Protein AF-D9X1T3-F1 (afdb_monomer)

Radius of gyration: 29.86 Å; Cα contacts (8 Å, |Δi|>4): 146; chains: 1; bounding box: 124×56×51 Å

Secondary structure (DSSP, 8-state):
-----PPPP-------------------------THHHHHHHHHHHHHHHT--HHHHS--HHHHHHHH---HHHHHHHHTTPPPPSSPPPHHHHHHHHHHH-B-TTSSBPPHHHHHHHHHHHHT----HHHHHHHHTTSSPPPHHHHHHHHHHTTPPTTGGG--HHHHHHHHHHHHHHHHHHHHHHHHHHHHTT--------SS--TT-TTHHHHHHHHHHHHHH-TTTT-------

Solvent-accessible surface area (backbone atoms only — not comparable to full-atom values): 14845 Å² total; per-residue (Å²): 136,90,82,86,84,81,84,83,81,90,77,88,76,90,73,92,71,83,80,78,75,74,79,70,68,79,68,78,72,74,78,72,85,47,67,27,56,63,51,53,56,53,45,54,54,54,28,58,75,70,75,50,53,68,62,76,78,52,68,53,42,64,59,51,16,70,78,46,76,44,55,47,70,56,50,52,41,45,77,76,62,50,77,80,74,93,65,67,67,48,52,21,58,41,48,39,48,49,54,73,72,47,57,44,99,84,73,40,71,68,52,55,55,58,56,18,51,50,52,18,65,78,70,73,46,97,51,46,36,66,5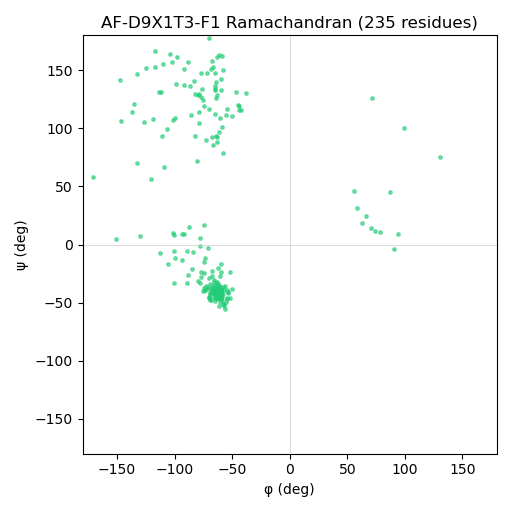6,54,53,32,34,47,68,56,75,43,82,73,53,74,68,56,47,36,51,53,27,51,71,73,72,42,61,72,58,60,47,72,45,39,69,36,49,30,48,26,57,58,48,49,56,50,52,51,52,53,46,55,50,50,54,51,50,50,58,39,44,78,70,70,47,86,76,82,84,78,90,69,93,80,86,74,90,83,60,102,53,59,70,72,65,40,49,63,53,55,48,51,56,67,75,49,80,74,76,85,80,67,89,82,85,90,133

pLDDT: mean 75.53, std 21.42, range [36.31, 95.62]

Sequence (237 aa):
MRGTLVAPPLKRRATDGELQVTDAAPEPAAVVEDQFTPWLKEGNQLLAQLGLSWGDVLSDLDQVSYATGVTPERIKARLEGAPPRTAPATFAERLTFLHETRRDANGKKHVLRVIAETIASEQKVKLTASAVHHLLHGRNEPTRQTAAWLEKYFKVPVGWCSLSEGEALAAYVGARLTSLRAAQDTLQALQNRGVTSVSARSTGDLAKQPGLLADLLPTLLAVVDNPWESRTPRDGK

Structure (mmCIF, N/CA/C/O backbone):
data_AF-D9X1T3-F1
#
_entry.id   AF-D9X1T3-F1
#
loop_
_atom_site.group_PDB
_atom_site.id
_atom_site.type_symbol
_atom_site.label_atom_id
_atom_site.label_alt_id
_atom_site.label_comp_id
_atom_site.label_asym_id
_atom_site.label_entity_id
_atom_site.label_seq_id
_atom_site.pdbx_PDB_ins_code
_atom_site.Cartn_x
_atom_site.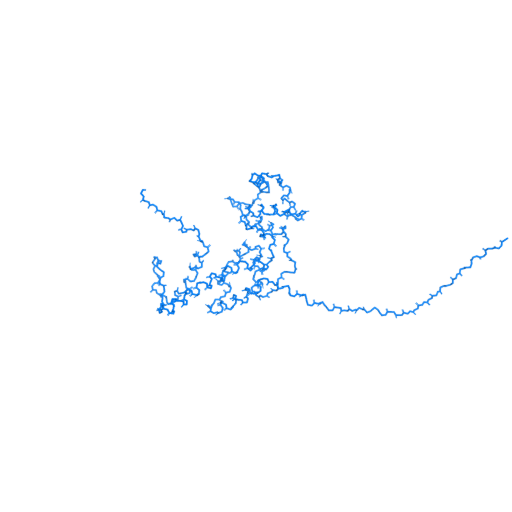Cartn_y
_atom_site.Cartn_z
_atom_site.occupancy
_atom_site.B_iso_or_equiv
_atom_site.auth_seq_id
_atom_site.auth_comp_id
_atom_site.auth_asym_id
_atom_site.auth_atom_id
_atom_site.pdbx_PDB_model_num
ATOM 1 N N . MET A 1 1 ? 87.421 -32.078 -5.036 1.00 41.66 1 MET A N 1
ATOM 2 C CA . MET A 1 1 ? 86.901 -30.907 -4.298 1.00 41.66 1 MET A CA 1
ATOM 3 C C . MET A 1 1 ? 85.586 -31.302 -3.650 1.00 41.66 1 MET A C 1
ATOM 5 O O . MET A 1 1 ? 84.746 -31.888 -4.315 1.00 41.66 1 MET A O 1
ATOM 9 N N . ARG A 1 2 ? 85.506 -31.118 -2.329 1.00 37.06 2 ARG A N 1
ATOM 10 C CA . ARG A 1 2 ? 84.418 -31.544 -1.437 1.00 37.06 2 ARG A CA 1
ATOM 11 C C . ARG A 1 2 ? 83.208 -30.614 -1.566 1.00 37.06 2 ARG A C 1
ATOM 13 O O . ARG A 1 2 ? 83.394 -29.416 -1.739 1.00 37.06 2 ARG A O 1
ATOM 20 N N . GLY A 1 3 ? 82.009 -31.164 -1.393 1.00 37.50 3 GLY A N 1
ATOM 21 C CA . GLY A 1 3 ? 80.760 -30.406 -1.325 1.00 37.50 3 GLY A CA 1
ATOM 22 C C . GLY A 1 3 ? 79.584 -31.281 -0.897 1.00 37.50 3 GLY A C 1
ATOM 23 O O . GLY A 1 3 ? 78.631 -31.444 -1.645 1.00 37.50 3 GLY A O 1
ATOM 24 N N . THR A 1 4 ? 79.692 -31.903 0.277 1.00 41.22 4 THR A N 1
ATOM 25 C CA . THR A 1 4 ? 78.612 -32.644 0.943 1.00 41.22 4 THR A CA 1
ATOM 26 C C . THR A 1 4 ? 77.554 -31.652 1.430 1.00 41.22 4 THR A C 1
ATOM 28 O O . THR A 1 4 ? 77.860 -30.828 2.289 1.00 41.22 4 THR A O 1
ATOM 31 N N . LEU A 1 5 ? 76.324 -31.722 0.911 1.00 44.41 5 LEU A N 1
ATOM 32 C CA . LEU A 1 5 ? 75.188 -30.962 1.439 1.00 44.41 5 LEU A CA 1
ATOM 33 C C . LEU A 1 5 ? 74.348 -31.872 2.339 1.00 44.41 5 LEU A C 1
ATOM 35 O O . LEU A 1 5 ? 73.719 -32.833 1.904 1.00 44.41 5 LEU A O 1
ATOM 39 N N . VAL A 1 6 ? 74.448 -31.568 3.628 1.00 45.81 6 VAL A N 1
ATOM 40 C CA . VAL A 1 6 ? 73.816 -32.229 4.766 1.00 45.81 6 VAL A CA 1
ATOM 41 C C . VAL A 1 6 ? 72.349 -31.805 4.848 1.00 45.81 6 VAL A C 1
ATOM 43 O O . VAL A 1 6 ? 72.050 -30.614 4.897 1.00 45.81 6 VAL A O 1
ATOM 46 N N . ALA A 1 7 ? 71.439 -32.779 4.896 1.00 51.12 7 ALA A N 1
ATOM 47 C CA . ALA A 1 7 ? 70.038 -32.566 5.248 1.00 51.12 7 ALA A CA 1
ATOM 48 C C . ALA A 1 7 ? 69.890 -32.378 6.773 1.00 51.12 7 ALA A C 1
ATOM 50 O O . ALA A 1 7 ? 70.445 -33.182 7.527 1.00 51.12 7 ALA A O 1
ATOM 51 N N . PRO A 1 8 ? 69.138 -31.373 7.260 1.00 55.00 8 PRO A N 1
ATOM 52 C CA . PRO A 1 8 ? 68.778 -31.281 8.669 1.00 55.00 8 PRO A CA 1
ATOM 53 C C . PRO A 1 8 ? 67.430 -31.976 8.973 1.00 55.00 8 PRO A C 1
ATOM 55 O O . PRO A 1 8 ? 66.557 -32.048 8.105 1.00 55.00 8 PRO A O 1
ATOM 58 N N . PRO A 1 9 ? 67.243 -32.494 10.204 1.00 48.28 9 PRO A N 1
ATOM 59 C CA . PRO A 1 9 ? 66.145 -33.393 10.550 1.00 48.28 9 PRO A CA 1
ATOM 60 C C . PRO A 1 9 ? 64.856 -32.694 11.007 1.00 48.28 9 PRO A C 1
ATOM 62 O O . PRO A 1 9 ? 64.852 -31.592 11.558 1.00 48.28 9 PRO A O 1
ATOM 65 N N . LEU A 1 10 ? 63.767 -33.451 10.842 1.00 42.50 10 LEU A N 1
ATOM 66 C CA . LEU A 1 10 ? 62.429 -33.268 11.401 1.00 42.50 10 LEU A CA 1
ATOM 67 C C . LEU A 1 10 ? 62.465 -32.897 12.894 1.00 42.50 10 LEU A C 1
ATOM 69 O O . LEU A 1 10 ? 62.869 -33.702 13.733 1.00 42.50 10 LEU A O 1
ATOM 73 N N . LYS A 1 11 ? 61.936 -31.719 13.239 1.00 44.44 11 LYS A N 1
ATOM 74 C CA . LYS A 1 11 ? 61.474 -31.420 14.600 1.00 44.44 11 LYS A CA 1
ATOM 75 C C . LYS A 1 11 ? 59.957 -31.547 14.649 1.00 44.44 11 LYS A C 1
ATOM 77 O O . LYS A 1 11 ? 59.236 -30.686 14.157 1.00 44.44 11 LYS A O 1
ATOM 82 N N . ARG A 1 12 ? 59.487 -32.623 15.285 1.00 43.47 12 ARG A N 1
ATOM 83 C CA . ARG A 1 12 ? 58.143 -32.689 15.866 1.00 43.47 12 ARG A CA 1
ATOM 84 C C . ARG A 1 12 ? 58.070 -31.655 16.991 1.00 43.47 12 ARG A C 1
ATOM 86 O O . ARG A 1 12 ? 58.894 -31.691 17.904 1.00 43.47 12 ARG A O 1
ATOM 93 N N . ARG A 1 13 ? 57.083 -30.766 16.939 1.00 36.88 13 ARG A N 1
ATOM 94 C CA . ARG A 1 13 ? 56.611 -30.012 18.102 1.00 36.88 13 ARG A CA 1
ATOM 95 C C . ARG A 1 13 ? 55.106 -30.217 18.188 1.00 36.88 13 ARG A C 1
ATOM 97 O O . ARG A 1 13 ? 54.363 -29.699 17.365 1.00 36.88 13 ARG A O 1
ATOM 104 N N . ALA A 1 14 ? 54.710 -31.036 19.154 1.00 41.12 14 ALA A N 1
ATOM 105 C CA . ALA A 1 14 ? 53.385 -30.987 19.732 1.00 41.12 14 ALA A CA 1
ATOM 106 C C . ALA A 1 14 ? 53.344 -29.761 20.649 1.00 41.12 14 ALA A C 1
ATOM 108 O O . ALA A 1 14 ? 54.196 -29.627 21.527 1.00 41.12 14 ALA A O 1
ATOM 109 N N . THR A 1 15 ? 52.383 -28.882 20.410 1.00 46.81 15 THR A N 1
ATOM 110 C CA . THR A 1 15 ? 51.777 -28.032 21.432 1.00 46.81 15 THR A CA 1
ATOM 111 C C . THR A 1 15 ? 50.330 -27.878 21.012 1.00 46.81 15 THR A C 1
ATOM 113 O O . THR A 1 15 ? 50.044 -27.215 20.014 1.00 46.81 15 THR A O 1
ATOM 116 N N . ASP A 1 16 ? 49.471 -28.572 21.748 1.00 40.41 16 ASP A N 1
ATOM 117 C CA . ASP A 1 16 ? 48.031 -28.394 21.769 1.00 40.41 16 ASP A CA 1
ATOM 118 C C . ASP A 1 16 ? 47.720 -26.909 21.976 1.00 40.41 1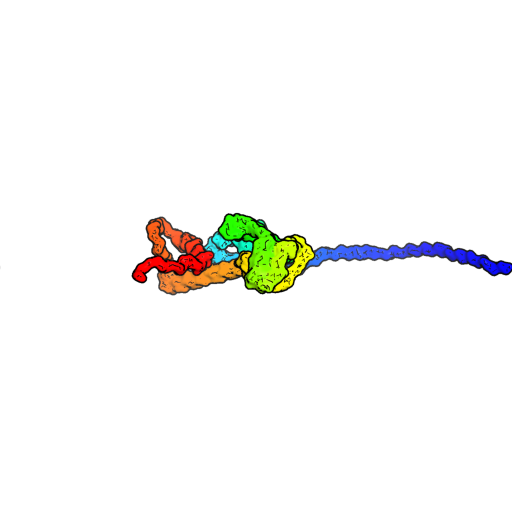6 ASP A C 1
ATOM 120 O O . ASP A 1 16 ? 48.022 -26.329 23.018 1.00 40.41 16 ASP A O 1
ATOM 124 N N . GLY A 1 17 ? 47.192 -26.276 20.934 1.00 38.09 17 GLY A N 1
ATOM 125 C CA . GLY A 1 17 ? 46.528 -24.987 21.025 1.00 38.09 17 GLY A CA 1
ATOM 126 C C . GLY A 1 17 ? 45.048 -25.261 20.869 1.00 38.09 17 GLY A C 1
ATOM 127 O O . GLY A 1 17 ? 44.592 -25.502 19.752 1.00 38.09 17 GLY A O 1
ATOM 128 N N . GLU A 1 18 ? 44.341 -25.302 21.995 1.00 37.91 18 GLU A N 1
ATOM 129 C CA . GLU A 1 18 ? 42.887 -25.386 22.071 1.00 37.91 18 GLU A CA 1
ATOM 130 C C . GLU A 1 18 ? 42.248 -24.459 21.031 1.00 37.91 18 GLU A C 1
ATOM 132 O O . GLU A 1 18 ? 42.374 -23.234 21.087 1.00 37.91 18 GLU A O 1
ATOM 137 N N . LEU A 1 19 ? 41.543 -25.063 20.074 1.00 41.09 19 LEU A N 1
ATOM 138 C CA . LEU A 1 19 ? 40.524 -24.379 19.297 1.00 41.09 19 LEU A CA 1
ATOM 139 C C . LEU A 1 19 ? 39.441 -23.960 20.290 1.00 41.09 19 LEU A C 1
ATOM 141 O O . LEU A 1 19 ? 38.535 -24.734 20.595 1.00 41.09 19 LEU A O 1
ATOM 145 N N . GLN A 1 20 ? 39.546 -22.738 20.811 1.00 41.78 20 GLN A N 1
ATOM 146 C CA . GLN A 1 20 ? 38.408 -22.051 21.399 1.00 41.78 20 GLN A CA 1
ATOM 147 C C . GLN A 1 20 ? 37.394 -21.831 20.276 1.00 41.78 20 GLN A C 1
ATOM 149 O O . GLN A 1 20 ? 37.397 -20.819 19.580 1.00 41.78 20 GLN A O 1
ATOM 154 N N . VAL A 1 21 ? 36.534 -22.828 20.080 1.00 39.69 21 VAL A N 1
ATOM 155 C CA . VAL A 1 21 ? 35.220 -22.636 19.486 1.00 39.69 21 VAL A CA 1
ATOM 156 C C . VAL A 1 21 ? 34.461 -21.809 20.514 1.00 39.69 21 VAL A C 1
ATOM 158 O O . VAL A 1 21 ? 33.813 -22.343 21.410 1.00 39.69 21 VAL A O 1
ATOM 161 N N . THR A 1 22 ? 34.611 -20.487 20.451 1.00 38.97 22 THR A N 1
ATOM 162 C CA . THR A 1 22 ? 33.608 -19.602 21.026 1.00 38.97 22 THR A CA 1
ATOM 163 C C . THR A 1 22 ? 32.347 -19.847 20.220 1.00 38.97 22 THR A C 1
ATOM 165 O O . THR A 1 22 ? 32.174 -19.295 19.133 1.00 38.97 22 THR A O 1
ATOM 168 N N . ASP A 1 23 ? 31.523 -20.752 20.743 1.00 44.31 23 ASP A N 1
ATOM 169 C CA . ASP A 1 23 ? 30.100 -20.865 20.470 1.00 44.31 23 ASP A CA 1
ATOM 170 C C . ASP A 1 23 ? 29.474 -19.521 20.850 1.00 44.31 23 ASP A C 1
ATOM 172 O O . ASP A 1 23 ? 28.994 -19.294 21.962 1.00 44.31 23 ASP A O 1
ATOM 176 N N . ALA A 1 24 ? 29.635 -18.554 19.948 1.00 41.56 24 ALA A N 1
ATOM 177 C CA . ALA A 1 24 ? 28.904 -17.313 19.982 1.00 41.56 24 ALA A CA 1
ATOM 178 C C . ALA A 1 24 ? 27.461 -17.704 19.681 1.00 41.56 24 ALA A C 1
ATOM 180 O O . ALA A 1 24 ? 27.064 -17.831 18.521 1.00 41.56 24 ALA A O 1
ATOM 181 N N . ALA A 1 25 ? 26.711 -17.948 20.759 1.00 44.84 25 ALA A N 1
ATOM 182 C CA . ALA A 1 25 ? 25.261 -17.965 20.748 1.00 44.84 25 ALA A CA 1
ATOM 183 C C . ALA A 1 25 ? 24.789 -16.849 19.805 1.00 44.84 25 ALA A C 1
ATOM 185 O O . ALA A 1 25 ? 25.316 -15.735 19.912 1.00 44.84 25 ALA A O 1
ATOM 186 N N . PRO A 1 26 ? 23.871 -17.126 18.860 1.00 45.75 26 PRO A N 1
ATOM 187 C CA . PRO A 1 26 ? 23.443 -16.115 17.913 1.00 45.75 26 PRO A CA 1
ATOM 188 C C . PRO A 1 26 ? 22.965 -14.915 18.720 1.00 45.75 26 PRO A C 1
ATOM 190 O O . PRO A 1 26 ? 22.031 -15.040 19.518 1.00 45.75 26 PRO A O 1
ATOM 193 N N . GLU A 1 27 ? 23.658 -13.783 18.560 1.00 43.34 27 GLU A N 1
ATOM 194 C CA . GLU A 1 27 ? 23.211 -12.516 19.120 1.00 43.34 27 GLU A CA 1
ATOM 195 C C . GLU A 1 27 ? 21.723 -12.385 18.785 1.00 43.34 27 GLU A C 1
ATOM 197 O O . GLU A 1 27 ? 21.345 -12.656 17.636 1.00 43.34 27 GLU A O 1
ATOM 202 N N . PRO A 1 28 ? 20.858 -12.052 19.761 1.00 44.94 28 PRO A N 1
ATOM 203 C CA . PRO A 1 28 ? 19.453 -11.846 19.469 1.00 44.94 28 PRO A CA 1
ATOM 204 C C . PRO A 1 28 ? 19.407 -10.782 18.383 1.00 44.94 28 PRO A C 1
ATOM 206 O O . PRO A 1 28 ? 19.823 -9.648 18.625 1.00 44.94 28 PRO A O 1
ATOM 209 N N . ALA A 1 29 ? 18.997 -11.195 17.178 1.00 45.81 29 ALA A N 1
ATOM 210 C CA . ALA A 1 29 ? 18.944 -10.339 16.007 1.00 45.81 29 ALA A CA 1
ATOM 211 C C . ALA A 1 29 ? 18.333 -9.018 16.454 1.00 45.81 29 ALA A C 1
ATOM 213 O O . ALA A 1 29 ? 17.208 -9.018 16.962 1.00 45.81 29 ALA A O 1
ATOM 214 N N . ALA A 1 30 ? 19.126 -7.943 16.373 1.00 44.22 30 ALA A N 1
ATOM 215 C CA . ALA A 1 30 ? 18.714 -6.626 16.818 1.00 44.22 30 ALA A CA 1
ATOM 216 C C . ALA A 1 30 ? 17.302 -6.401 16.288 1.00 44.22 30 ALA A C 1
ATOM 218 O O . ALA A 1 30 ? 17.069 -6.542 15.084 1.00 44.22 30 ALA A O 1
ATOM 219 N N . VAL A 1 31 ? 16.352 -6.177 17.198 1.00 48.47 31 VAL A N 1
ATOM 220 C CA . VAL A 1 31 ? 14.967 -5.909 16.830 1.00 48.47 31 VAL A CA 1
ATOM 221 C C . VAL A 1 31 ? 15.027 -4.633 16.011 1.00 48.47 31 VAL A C 1
ATOM 223 O O . VAL A 1 31 ? 15.151 -3.545 16.565 1.00 48.47 31 VAL A O 1
ATOM 226 N N . VAL A 1 32 ? 15.052 -4.773 14.687 1.00 55.09 32 VAL A N 1
ATOM 227 C CA . VAL A 1 32 ? 14.961 -3.641 13.778 1.00 55.09 32 VAL A CA 1
ATOM 228 C C . VAL A 1 32 ? 13.614 -3.026 14.106 1.00 55.09 32 VAL A C 1
ATOM 230 O O . VAL A 1 32 ? 12.582 -3.665 13.886 1.00 55.09 32 VAL A O 1
ATOM 233 N N . GLU A 1 33 ? 13.632 -1.858 14.747 1.00 59.69 33 GLU A N 1
ATOM 234 C CA . GLU A 1 33 ? 12.418 -1.138 15.102 1.00 59.69 33 GLU A CA 1
ATOM 235 C C . GLU A 1 33 ? 11.648 -0.861 13.815 1.00 59.69 33 GLU A C 1
ATOM 237 O O . GLU A 1 33 ? 11.990 0.003 13.010 1.00 59.69 33 GLU A O 1
ATOM 242 N N . ASP A 1 34 ? 10.632 -1.683 13.594 1.00 84.81 34 ASP A N 1
ATOM 243 C CA . ASP A 1 34 ? 9.769 -1.579 12.440 1.00 84.81 34 ASP A CA 1
ATOM 244 C C . ASP A 1 34 ? 8.744 -0.467 12.686 1.00 84.81 34 ASP A C 1
ATOM 246 O O . ASP A 1 34 ? 8.024 -0.485 13.689 1.00 84.81 34 ASP A O 1
ATOM 250 N N . GLN A 1 35 ? 8.635 0.452 11.725 1.00 86.44 35 GLN A N 1
ATOM 251 C CA . GLN A 1 35 ? 7.632 1.512 11.673 1.00 86.44 35 GLN A CA 1
ATOM 252 C C . GLN A 1 35 ? 6.193 0.997 11.839 1.00 86.44 35 GLN A C 1
ATOM 254 O O . GLN A 1 35 ? 5.333 1.754 12.279 1.00 86.44 35 GLN A O 1
ATOM 259 N N . PHE A 1 36 ? 5.910 -0.276 11.540 1.00 91.25 36 PHE A N 1
ATOM 260 C CA . PHE A 1 36 ? 4.582 -0.864 11.737 1.00 91.25 36 PHE A CA 1
ATOM 261 C C . PHE A 1 36 ? 4.259 -1.227 13.197 1.00 91.25 36 PHE A C 1
ATOM 263 O O . PHE A 1 36 ? 3.097 -1.211 13.602 1.00 91.25 36 PHE A O 1
ATOM 270 N N . THR A 1 37 ? 5.262 -1.535 14.019 1.00 90.88 37 THR A N 1
ATOM 271 C CA . THR A 1 37 ? 5.049 -2.025 15.393 1.00 90.88 37 THR A CA 1
ATOM 272 C C . THR A 1 37 ? 4.353 -1.001 16.310 1.00 90.88 37 THR A C 1
ATOM 274 O O . THR A 1 37 ? 3.439 -1.396 17.042 1.00 90.88 37 THR A O 1
ATOM 277 N N . PRO A 1 38 ? 4.688 0.306 16.270 1.00 91.31 38 PRO A N 1
ATOM 278 C CA . PRO A 1 38 ? 3.930 1.328 16.993 1.00 91.31 38 PRO A CA 1
ATOM 279 C C . PRO A 1 38 ? 2.451 1.372 16.589 1.00 91.31 38 PRO A C 1
ATOM 281 O O . PRO A 1 38 ? 1.584 1.411 17.461 1.00 91.31 38 PRO A O 1
ATOM 284 N N . TRP A 1 39 ? 2.158 1.279 15.287 1.00 91.06 39 TRP A N 1
ATOM 285 C CA . TRP A 1 39 ? 0.787 1.278 14.767 1.00 91.06 39 TRP A CA 1
ATOM 286 C C . TRP A 1 39 ? -0.008 0.044 15.189 1.00 91.06 39 TRP A C 1
ATOM 288 O O . TRP A 1 39 ? -1.191 0.164 15.489 1.00 91.06 39 TRP A O 1
ATOM 298 N N . LEU A 1 40 ? 0.626 -1.130 15.272 1.00 91.81 40 LEU A N 1
ATOM 299 C CA . LEU A 1 40 ? -0.014 -2.329 15.824 1.00 91.81 40 LEU A CA 1
ATOM 300 C C . LEU A 1 40 ? -0.427 -2.123 17.282 1.00 91.81 40 LEU A C 1
ATOM 302 O O . LEU A 1 40 ? -1.543 -2.468 17.665 1.00 91.81 40 LEU A O 1
ATOM 306 N N . LYS A 1 41 ? 0.460 -1.543 18.096 1.00 92.19 41 LYS A N 1
ATOM 307 C CA . LYS A 1 41 ? 0.178 -1.273 19.508 1.00 92.19 41 LYS A CA 1
ATOM 308 C C . LYS A 1 41 ? -0.950 -0.254 19.670 1.00 92.19 41 LYS A C 1
ATOM 310 O O . LYS A 1 41 ? -1.869 -0.505 20.446 1.00 92.19 41 LYS A O 1
ATOM 315 N N . GLU A 1 42 ? -0.886 0.863 18.947 1.00 91.25 42 GLU A N 1
ATOM 316 C CA . GLU A 1 42 ? -1.928 1.896 18.978 1.00 91.25 42 GLU A CA 1
ATOM 317 C C . GLU A 1 42 ? -3.265 1.352 18.464 1.00 91.25 42 GLU A C 1
ATOM 319 O O . GLU A 1 42 ? -4.292 1.515 19.120 1.00 91.25 42 GLU A O 1
ATOM 324 N N . GLY A 1 43 ? -3.253 0.632 17.341 1.00 90.88 43 GLY A N 1
ATOM 325 C CA . GLY A 1 43 ? -4.446 0.011 16.781 1.00 90.88 43 GLY A CA 1
ATOM 326 C C . GLY A 1 43 ? -5.078 -0.993 17.738 1.00 90.88 43 GLY A C 1
ATOM 327 O O . GLY A 1 43 ? -6.270 -0.902 17.994 1.00 90.88 43 GLY A O 1
ATOM 328 N N . ASN A 1 44 ? -4.300 -1.876 18.370 1.00 92.88 44 ASN A N 1
ATOM 329 C CA . ASN A 1 44 ? -4.830 -2.808 19.374 1.00 92.88 44 ASN A CA 1
ATOM 330 C C . ASN A 1 44 ? -5.532 -2.085 20.534 1.00 92.88 44 ASN A C 1
ATOM 332 O O . ASN A 1 44 ? -6.572 -2.542 21.003 1.00 92.88 44 ASN A O 1
ATOM 336 N N . GLN A 1 45 ? -4.988 -0.954 20.991 1.00 92.25 45 GLN A N 1
ATOM 337 C CA . GLN A 1 45 ? -5.609 -0.150 22.046 1.00 92.25 45 GLN A CA 1
ATOM 338 C C . GLN A 1 45 ? -6.910 0.503 21.572 1.00 92.25 45 GLN A C 1
ATOM 340 O O . GLN A 1 45 ? -7.921 0.413 22.267 1.00 92.25 45 GLN A O 1
ATOM 345 N N . LEU A 1 46 ? -6.895 1.129 20.393 1.00 87.75 46 LEU A N 1
ATOM 346 C CA . LEU A 1 46 ? -8.067 1.787 19.817 1.00 87.75 46 LEU A CA 1
ATOM 347 C C . LEU A 1 46 ? -9.196 0.784 19.545 1.00 87.75 46 LEU A C 1
ATOM 349 O O . LEU A 1 46 ? -10.342 1.012 19.917 1.00 87.75 46 LEU A O 1
ATOM 353 N N . LEU A 1 47 ? -8.871 -0.356 18.939 1.00 87.81 47 LEU A N 1
ATOM 354 C CA . LEU A 1 47 ? -9.848 -1.389 18.609 1.00 87.81 47 LEU A CA 1
ATOM 355 C C . LEU A 1 47 ? -10.440 -2.026 19.867 1.00 87.81 47 LEU A C 1
ATOM 357 O O . LEU A 1 47 ? -11.654 -2.195 19.935 1.00 87.81 47 LEU A O 1
ATOM 361 N N . ALA A 1 48 ? -9.631 -2.260 20.907 1.00 89.62 48 ALA A N 1
ATOM 362 C CA . ALA A 1 48 ? -10.135 -2.730 22.196 1.00 89.62 48 ALA A CA 1
ATOM 363 C C . ALA A 1 48 ? -11.123 -1.740 22.841 1.00 89.62 48 ALA A C 1
ATOM 365 O O . ALA A 1 48 ? -12.130 -2.166 23.400 1.00 89.62 48 ALA A O 1
ATOM 366 N N . GLN A 1 49 ? -10.878 -0.427 22.736 1.00 85.38 49 GLN A N 1
ATOM 367 C CA . GLN A 1 49 ? -11.815 0.599 23.221 1.00 85.38 49 GLN A CA 1
ATOM 368 C C . GLN A 1 49 ? -13.135 0.610 22.442 1.00 85.38 49 GLN A C 1
ATOM 370 O O . GLN A 1 49 ? -14.179 0.921 23.011 1.00 85.38 49 GLN A O 1
ATOM 375 N N . LEU A 1 50 ? -13.086 0.276 21.152 1.00 81.44 50 LEU A N 1
ATOM 376 C CA . LEU A 1 50 ? -14.250 0.231 20.267 1.00 81.44 50 LEU A CA 1
ATOM 377 C C . LEU A 1 50 ? -14.956 -1.135 20.260 1.00 81.44 50 LEU A C 1
ATOM 379 O O . LEU A 1 50 ? -16.004 -1.264 19.632 1.00 81.44 50 LEU A O 1
ATOM 383 N N . GLY A 1 51 ? -14.405 -2.150 20.937 1.00 85.25 51 GLY A N 1
ATOM 384 C CA . GLY A 1 51 ? -14.910 -3.525 20.877 1.00 85.25 51 GLY A CA 1
ATOM 385 C C . GLY A 1 51 ? -14.750 -4.178 19.498 1.00 85.25 51 GLY A C 1
ATOM 386 O O . GLY A 1 51 ? -15.509 -5.083 19.166 1.00 85.25 51 GLY A O 1
ATOM 387 N N . LEU A 1 52 ? -13.793 -3.704 18.699 1.00 87.38 52 LEU A N 1
ATOM 388 C CA . LEU A 1 52 ? -13.490 -4.191 17.355 1.00 87.38 52 LEU A CA 1
ATOM 389 C C . LEU A 1 52 ? -12.222 -5.049 17.355 1.00 87.38 52 LEU A C 1
ATOM 391 O O . LEU A 1 52 ? -11.397 -5.003 18.269 1.00 87.38 52 LEU A O 1
ATOM 395 N N . SER A 1 53 ? -12.039 -5.800 16.277 1.00 88.00 53 SER A N 1
ATOM 396 C CA . SER A 1 53 ? -10.828 -6.545 15.961 1.00 88.00 53 SER A CA 1
ATOM 397 C C . SER A 1 53 ? -10.187 -6.036 14.668 1.00 88.00 53 SER A C 1
ATOM 399 O O . SER A 1 53 ? -10.802 -5.323 13.872 1.00 88.00 53 SER A O 1
ATOM 401 N N . TRP A 1 54 ? -8.942 -6.442 14.406 1.00 87.06 54 TRP A N 1
ATOM 402 C CA . TRP A 1 54 ? -8.315 -6.179 13.108 1.00 87.06 54 TRP A CA 1
ATOM 403 C C . TRP A 1 54 ? -9.072 -6.818 11.944 1.00 87.06 54 TRP A C 1
ATOM 405 O O . TRP A 1 54 ? -9.014 -6.275 10.849 1.00 87.06 54 TRP A O 1
ATOM 415 N N . GLY A 1 55 ? -9.799 -7.917 12.166 1.00 85.19 55 GLY A N 1
ATOM 416 C CA . GLY A 1 55 ? -10.637 -8.533 11.135 1.00 85.19 55 GLY A CA 1
ATOM 417 C C . GLY A 1 55 ? -11.834 -7.663 10.738 1.00 85.19 55 GLY A C 1
ATOM 418 O O . GLY A 1 55 ? -12.265 -7.721 9.594 1.00 85.19 55 GLY A O 1
ATOM 419 N N . ASP A 1 56 ? -12.318 -6.806 11.641 1.00 82.19 56 ASP A N 1
ATOM 420 C CA . ASP A 1 56 ? -13.418 -5.876 11.352 1.00 82.19 56 ASP A CA 1
ATOM 421 C C . ASP A 1 56 ? -12.932 -4.666 10.539 1.00 82.19 56 ASP A C 1
ATOM 423 O O . ASP A 1 56 ? -13.651 -4.144 9.691 1.00 82.19 56 ASP A O 1
ATOM 427 N N . VAL A 1 57 ? -11.688 -4.234 10.772 1.00 82.62 57 VAL A N 1
ATOM 428 C CA . VAL A 1 57 ? -11.079 -3.070 10.098 1.00 82.62 57 VAL A CA 1
ATOM 429 C C . VAL A 1 57 ? -10.361 -3.443 8.801 1.00 82.62 57 VAL A C 1
ATOM 431 O O . VAL A 1 57 ? -10.316 -2.650 7.862 1.00 82.62 57 VAL A O 1
ATOM 434 N N . LEU A 1 58 ? -9.776 -4.636 8.751 1.00 87.06 58 LEU A N 1
ATOM 435 C CA . LEU A 1 58 ? -9.028 -5.194 7.626 1.00 87.06 58 LEU A CA 1
ATOM 436 C C . LEU A 1 58 ? -9.702 -6.492 7.169 1.00 87.06 58 LEU A C 1
ATOM 438 O O . LEU A 1 58 ? -9.084 -7.556 7.151 1.00 87.06 58 LEU A O 1
ATOM 442 N N . SER A 1 59 ? -10.987 -6.393 6.832 1.00 81.75 59 SER A N 1
ATOM 443 C CA . SER A 1 59 ? -11.821 -7.535 6.445 1.00 81.75 59 SER A CA 1
ATOM 444 C C . SER A 1 59 ? -11.380 -8.189 5.133 1.00 81.75 59 SER A C 1
ATOM 446 O O . SER A 1 59 ? -11.513 -9.401 4.978 1.00 81.75 59 SER A O 1
ATOM 448 N N . ASP A 1 60 ? -10.806 -7.405 4.216 1.00 87.62 60 ASP A N 1
ATOM 449 C CA . ASP A 1 60 ? -10.269 -7.872 2.939 1.00 87.62 60 ASP A CA 1
ATOM 450 C C . ASP A 1 60 ? -8.734 -7.776 2.918 1.00 87.62 60 ASP A C 1
ATOM 452 O O . ASP A 1 60 ? -8.144 -6.744 2.579 1.00 87.62 60 ASP A O 1
ATOM 456 N N . LEU A 1 61 ? -8.067 -8.876 3.282 1.00 91.50 61 LEU A N 1
ATOM 457 C CA . LEU A 1 61 ? -6.605 -8.966 3.242 1.00 91.50 61 LEU A CA 1
ATOM 458 C C . LEU A 1 61 ? -6.041 -8.947 1.815 1.00 91.50 61 LEU A C 1
ATOM 460 O O . LEU A 1 61 ? -4.887 -8.548 1.644 1.00 91.50 61 LEU A O 1
ATOM 464 N N . ASP A 1 62 ? -6.824 -9.319 0.800 1.00 90.62 62 ASP A N 1
ATOM 465 C CA . ASP A 1 62 ? -6.405 -9.218 -0.599 1.00 90.62 62 ASP A CA 1
ATOM 466 C C . ASP A 1 62 ? -6.349 -7.751 -1.032 1.00 90.62 62 ASP A C 1
ATOM 468 O O . ASP A 1 62 ? -5.412 -7.347 -1.723 1.00 90.62 62 ASP A O 1
ATOM 472 N N . GLN A 1 63 ? -7.267 -6.910 -0.546 1.00 90.50 63 GLN A N 1
ATOM 473 C CA . GLN A 1 63 ? -7.201 -5.460 -0.739 1.00 90.50 63 GLN A CA 1
ATOM 474 C C . GLN A 1 63 ? -5.968 -4.853 -0.053 1.00 90.50 63 GLN A C 1
ATOM 476 O O . GLN A 1 63 ? -5.256 -4.041 -0.660 1.00 90.50 63 GLN A O 1
ATOM 481 N N . VAL A 1 64 ? -5.669 -5.267 1.186 1.00 91.50 64 VAL A N 1
ATOM 482 C CA . VAL A 1 64 ? -4.445 -4.832 1.886 1.00 91.50 64 VAL A CA 1
ATOM 483 C C . VAL A 1 64 ? -3.208 -5.272 1.108 1.00 91.50 64 VAL A C 1
ATOM 485 O O . VAL A 1 64 ? -2.286 -4.477 0.904 1.00 91.50 64 VAL A O 1
ATOM 488 N N . SER A 1 65 ? -3.195 -6.516 0.630 1.00 93.69 65 SER A N 1
ATOM 489 C CA . SER A 1 65 ? -2.100 -7.056 -0.166 1.00 93.69 65 SER A CA 1
ATOM 490 C C . SER A 1 65 ? -1.910 -6.267 -1.450 1.00 93.69 65 SER A C 1
ATOM 492 O O . SER A 1 65 ? -0.811 -5.789 -1.728 1.00 93.69 65 SER A O 1
ATOM 494 N N . TYR A 1 66 ? -2.992 -6.028 -2.186 1.00 91.88 66 TYR A N 1
ATOM 495 C CA . TYR A 1 66 ? -2.991 -5.233 -3.403 1.00 91.88 66 TYR A CA 1
ATOM 496 C C . TYR A 1 66 ? -2.388 -3.847 -3.167 1.00 91.88 66 TYR A C 1
ATOM 498 O O . TYR A 1 66 ? -1.534 -3.411 -3.940 1.00 91.88 66 TYR A O 1
ATOM 506 N N . ALA A 1 67 ? -2.774 -3.164 -2.087 1.00 90.56 67 ALA A N 1
ATOM 507 C CA . ALA A 1 67 ? -2.294 -1.823 -1.769 1.00 90.56 67 ALA A CA 1
ATOM 508 C C . ALA A 1 67 ? -0.834 -1.777 -1.285 1.00 90.56 67 ALA A C 1
ATOM 510 O O . ALA A 1 67 ? -0.116 -0.827 -1.602 1.00 90.56 67 ALA A O 1
ATOM 511 N N . THR A 1 68 ? -0.390 -2.781 -0.526 1.00 91.12 68 THR A N 1
ATOM 512 C CA . THR A 1 68 ? 0.899 -2.751 0.194 1.00 91.12 68 THR A CA 1
ATOM 513 C C . THR A 1 68 ? 1.982 -3.617 -0.432 1.00 91.12 68 THR A C 1
ATOM 515 O O . THR A 1 68 ? 3.155 -3.457 -0.102 1.00 91.12 68 THR A O 1
ATOM 518 N N . GLY A 1 69 ? 1.618 -4.553 -1.308 1.00 92.50 69 GLY A N 1
ATOM 519 C CA . GLY A 1 69 ? 2.526 -5.533 -1.900 1.00 92.50 69 GLY A CA 1
ATOM 520 C C . GLY A 1 69 ? 3.016 -6.603 -0.928 1.00 92.50 69 GLY A C 1
ATOM 521 O O . GLY A 1 69 ? 4.017 -7.256 -1.215 1.00 92.50 69 GLY A O 1
ATOM 522 N N . VAL A 1 70 ? 2.384 -6.730 0.241 1.00 92.50 70 VAL A N 1
ATOM 523 C CA . VAL A 1 70 ? 2.673 -7.755 1.253 1.00 92.50 70 VAL A CA 1
ATOM 524 C C . VAL A 1 70 ? 1.645 -8.872 1.097 1.00 92.50 70 VAL A C 1
ATOM 526 O O . VAL A 1 70 ? 0.478 -8.582 0.858 1.00 92.50 70 VAL A O 1
ATOM 529 N N . THR A 1 71 ? 2.030 -10.147 1.186 1.00 92.69 71 THR A N 1
ATOM 530 C CA . THR A 1 71 ? 1.063 -11.242 0.973 1.00 92.69 71 THR A CA 1
ATOM 531 C C . THR A 1 71 ? 0.021 -11.305 2.101 1.00 92.69 71 THR A C 1
ATOM 533 O O . THR A 1 71 ? 0.353 -10.942 3.237 1.00 92.69 71 THR A O 1
ATOM 536 N N . PRO A 1 72 ? -1.213 -11.780 1.843 1.00 93.88 72 PRO A N 1
ATOM 537 C CA . PRO A 1 72 ? -2.259 -11.888 2.866 1.00 93.88 72 PRO A CA 1
ATOM 538 C C . PRO A 1 72 ? -1.821 -12.673 4.109 1.00 93.88 72 PRO A C 1
ATOM 540 O O . PRO A 1 72 ? -2.053 -12.244 5.240 1.00 93.88 72 PRO A O 1
ATOM 543 N N . GLU A 1 73 ? -1.105 -13.784 3.922 1.00 93.62 73 GLU A N 1
ATOM 544 C CA . GLU A 1 73 ? -0.593 -14.622 5.016 1.00 93.62 73 GLU A CA 1
ATOM 545 C C . GLU A 1 73 ? 0.411 -13.850 5.865 1.00 93.62 73 GLU A C 1
ATOM 547 O O . GLU A 1 73 ? 0.442 -13.965 7.092 1.00 93.62 73 GLU A O 1
ATOM 552 N N . ARG A 1 74 ? 1.238 -13.033 5.207 1.00 93.62 74 ARG A N 1
ATOM 553 C CA . ARG A 1 74 ? 2.252 -12.239 5.878 1.00 93.62 74 ARG A CA 1
ATOM 554 C C . ARG A 1 74 ? 1.644 -11.062 6.633 1.00 93.62 74 ARG A C 1
ATOM 556 O O . ARG A 1 74 ? 2.082 -10.787 7.747 1.00 93.62 74 ARG A O 1
ATOM 563 N N . ILE A 1 75 ? 0.625 -10.416 6.067 1.00 94.50 75 ILE A N 1
ATOM 564 C CA . ILE A 1 75 ? -0.165 -9.383 6.748 1.00 94.50 75 ILE A CA 1
ATOM 565 C C . ILE A 1 75 ? -0.777 -9.968 8.018 1.00 94.50 75 ILE A C 1
ATOM 567 O O . ILE A 1 75 ? -0.567 -9.420 9.098 1.00 94.50 75 ILE A O 1
ATOM 571 N N . LYS A 1 76 ? -1.452 -11.119 7.909 1.00 93.94 76 LYS A N 1
ATOM 572 C CA . LYS A 1 76 ? -2.044 -11.814 9.056 1.00 93.94 76 LYS A CA 1
ATOM 573 C C . LYS A 1 76 ? -1.006 -12.107 10.142 1.00 93.94 76 LYS A C 1
ATOM 575 O O . LYS A 1 76 ? -1.209 -11.728 11.290 1.00 93.94 76 LYS A O 1
ATOM 580 N N . ALA A 1 77 ? 0.142 -12.676 9.773 1.00 93.44 77 ALA A N 1
ATOM 581 C CA . ALA A 1 77 ? 1.220 -12.945 10.722 1.00 93.44 77 ALA A CA 1
ATOM 582 C C . ALA A 1 77 ? 1.737 -11.665 11.408 1.00 93.44 77 ALA A C 1
ATOM 584 O O . ALA A 1 77 ? 2.020 -11.677 12.605 1.00 93.44 77 ALA A O 1
ATOM 585 N N . ARG A 1 78 ? 1.857 -10.544 10.678 1.00 93.62 78 ARG A N 1
ATOM 586 C CA . ARG A 1 78 ? 2.262 -9.255 11.267 1.00 93.62 78 ARG A CA 1
ATOM 587 C C . ARG A 1 78 ? 1.210 -8.717 12.238 1.00 93.62 78 ARG A C 1
ATOM 589 O O . ARG A 1 78 ? 1.595 -8.237 13.298 1.00 93.62 78 ARG A O 1
ATOM 596 N N . LEU A 1 79 ? -0.082 -8.836 11.921 1.00 92.06 79 LEU A N 1
ATOM 597 C CA . LEU A 1 79 ? -1.180 -8.465 12.828 1.00 92.06 79 LEU A CA 1
ATOM 598 C C . LEU A 1 79 ? -1.191 -9.321 14.108 1.00 92.06 79 LEU A C 1
ATOM 600 O O . LEU A 1 79 ? -1.498 -8.814 15.182 1.00 92.06 79 LEU A O 1
ATOM 604 N N . GLU A 1 80 ? -0.786 -10.588 14.009 1.00 90.69 80 GLU A N 1
ATOM 605 C CA . GLU A 1 80 ? -0.606 -11.513 15.141 1.00 90.69 80 GLU A CA 1
ATOM 606 C C . GLU A 1 80 ? 0.704 -11.277 15.926 1.00 90.69 80 GLU A C 1
ATOM 608 O O . GLU A 1 80 ? 0.960 -11.944 16.927 1.00 90.69 80 GLU A O 1
ATOM 613 N N . GLY A 1 81 ? 1.534 -10.313 15.509 1.00 88.81 81 GLY A N 1
ATOM 614 C CA . GLY A 1 81 ? 2.749 -9.903 16.219 1.00 88.81 81 GLY A CA 1
ATOM 615 C C . GLY A 1 81 ? 4.045 -10.583 15.766 1.00 88.81 81 GLY A C 1
ATOM 616 O O . GLY A 1 81 ? 5.079 -10.384 16.402 1.00 88.81 81 GLY A O 1
ATOM 617 N N . ALA A 1 82 ? 4.043 -11.348 14.668 1.00 90.06 82 ALA A N 1
ATOM 618 C CA . ALA A 1 82 ? 5.277 -11.907 14.103 1.00 90.06 82 ALA A CA 1
ATOM 619 C C . ALA A 1 82 ? 6.256 -10.781 13.723 1.00 90.06 82 ALA A C 1
ATOM 621 O O . ALA A 1 82 ? 5.790 -9.774 13.208 1.00 90.06 82 ALA A O 1
ATOM 622 N N . PRO A 1 83 ? 7.584 -10.915 13.893 1.00 89.06 83 PRO A N 1
ATOM 623 C CA . PRO A 1 83 ? 8.554 -9.851 13.587 1.00 89.06 83 PRO A CA 1
ATOM 624 C C . PRO A 1 83 ? 8.571 -9.479 12.092 1.00 89.06 83 PRO A C 1
ATOM 626 O O . PRO A 1 83 ? 8.106 -10.292 11.286 1.00 89.06 83 PRO A O 1
ATOM 629 N N . PRO A 1 84 ? 9.107 -8.303 11.693 1.00 87.00 84 PRO A N 1
ATOM 630 C CA . PRO A 1 84 ? 9.298 -7.925 10.285 1.00 87.00 84 PRO A CA 1
ATOM 631 C C . PRO A 1 84 ? 10.199 -8.911 9.532 1.00 87.00 84 PRO A C 1
ATOM 633 O O . PRO A 1 84 ? 10.929 -9.701 10.134 1.00 87.00 84 PRO A O 1
ATOM 636 N N . ARG A 1 85 ? 10.152 -8.879 8.195 1.00 82.88 85 ARG A N 1
ATOM 637 C CA . ARG A 1 85 ? 11.082 -9.669 7.376 1.00 82.88 85 ARG A CA 1
ATOM 638 C C . ARG A 1 85 ? 12.511 -9.181 7.608 1.00 82.88 85 ARG A C 1
ATOM 640 O O . ARG A 1 85 ? 12.756 -7.981 7.669 1.00 82.88 85 ARG A O 1
ATOM 647 N N . THR A 1 86 ? 13.446 -10.123 7.688 1.00 78.19 86 THR A N 1
ATOM 648 C CA . THR A 1 86 ? 14.876 -9.840 7.889 1.00 78.19 86 THR A CA 1
ATOM 649 C C . THR A 1 86 ? 15.507 -9.138 6.690 1.00 78.19 86 THR A C 1
ATOM 651 O O . THR A 1 86 ? 16.355 -8.271 6.869 1.00 78.19 86 THR A O 1
ATOM 654 N N . ALA A 1 87 ? 15.076 -9.483 5.475 1.00 81.81 87 ALA A N 1
ATOM 655 C CA . ALA A 1 87 ? 15.480 -8.813 4.246 1.00 81.81 87 ALA A CA 1
ATOM 656 C C . ALA A 1 87 ? 14.288 -8.050 3.640 1.00 81.81 87 ALA A C 1
ATOM 658 O O . ALA A 1 87 ? 13.201 -8.633 3.510 1.00 81.81 87 ALA A O 1
ATOM 659 N N . PRO A 1 88 ? 14.460 -6.769 3.260 1.00 82.31 88 PRO A N 1
ATOM 660 C CA . PRO A 1 88 ? 13.424 -6.035 2.550 1.00 82.31 88 PRO A CA 1
ATOM 661 C C . PRO A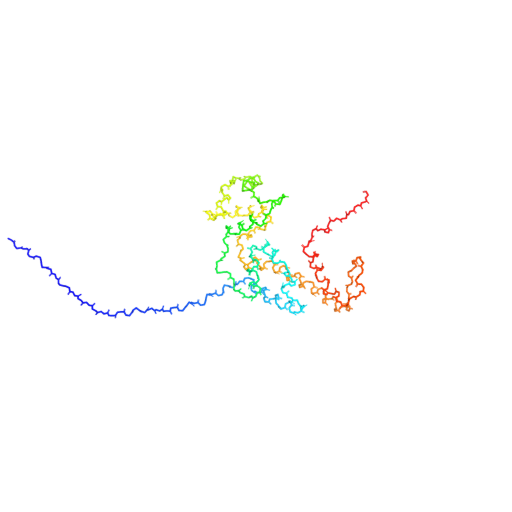 1 88 ? 13.182 -6.669 1.178 1.00 82.31 88 PRO A C 1
ATOM 663 O O . PRO A 1 88 ? 14.107 -7.189 0.552 1.00 82.31 88 PRO A O 1
ATOM 666 N N . ALA A 1 89 ? 11.935 -6.606 0.706 1.00 86.44 89 ALA A N 1
ATOM 667 C CA . ALA A 1 89 ? 11.619 -7.026 -0.652 1.00 86.44 89 ALA A CA 1
ATOM 668 C C . ALA A 1 89 ? 12.418 -6.176 -1.648 1.00 86.44 89 ALA A C 1
ATOM 670 O O . ALA A 1 89 ? 12.466 -4.949 -1.544 1.00 86.44 89 ALA A O 1
ATOM 671 N N . THR A 1 90 ? 13.045 -6.834 -2.614 1.00 91.12 90 THR A N 1
ATOM 672 C CA . THR A 1 90 ? 13.787 -6.164 -3.678 1.00 91.12 90 THR A CA 1
ATOM 673 C C . THR A 1 90 ? 12.835 -5.386 -4.585 1.00 91.12 90 THR A C 1
ATOM 675 O O . THR A 1 90 ? 11.652 -5.714 -4.722 1.00 91.12 90 THR A O 1
ATOM 678 N N . PHE A 1 91 ? 13.365 -4.382 -5.289 1.00 92.62 91 PHE A N 1
ATOM 679 C CA . PHE A 1 91 ? 12.591 -3.656 -6.298 1.00 92.62 91 PHE A CA 1
ATOM 680 C C . PHE A 1 91 ? 11.981 -4.604 -7.346 1.00 92.62 91 PHE A C 1
ATOM 682 O O . PHE A 1 91 ? 10.842 -4.411 -7.760 1.00 92.62 91 PHE A O 1
ATOM 689 N N . ALA A 1 92 ? 12.718 -5.640 -7.758 1.00 93.94 92 ALA A N 1
ATOM 690 C CA . ALA A 1 92 ? 12.255 -6.617 -8.740 1.00 93.94 92 ALA A CA 1
ATOM 691 C C . ALA A 1 92 ? 11.057 -7.435 -8.230 1.00 93.94 92 ALA A C 1
ATOM 693 O O . ALA A 1 92 ? 10.089 -7.618 -8.968 1.00 93.94 92 ALA A O 1
ATOM 694 N N . GLU A 1 93 ? 11.079 -7.869 -6.966 1.00 93.31 93 GLU A N 1
ATOM 695 C CA . GLU A 1 93 ? 9.948 -8.563 -6.333 1.00 93.31 93 GLU A CA 1
ATOM 696 C C . GLU A 1 93 ? 8.713 -7.657 -6.264 1.00 93.31 93 GLU A C 1
ATOM 698 O O . GLU A 1 93 ? 7.620 -8.061 -6.663 1.00 93.31 93 GLU A O 1
ATOM 703 N N . ARG A 1 94 ? 8.888 -6.400 -5.837 1.00 94.81 94 ARG A N 1
ATOM 704 C CA . ARG A 1 94 ? 7.806 -5.405 -5.774 1.00 94.81 94 ARG A CA 1
ATOM 705 C C . ARG A 1 94 ? 7.238 -5.080 -7.157 1.00 94.81 94 ARG A C 1
ATOM 707 O O . ARG A 1 94 ? 6.022 -5.030 -7.334 1.00 94.81 94 ARG A O 1
ATOM 714 N N . LEU A 1 95 ? 8.097 -4.906 -8.157 1.00 95.00 95 LEU A N 1
ATOM 715 C CA . LEU A 1 95 ? 7.672 -4.647 -9.531 1.00 95.00 95 LEU A CA 1
ATOM 716 C C . LEU A 1 95 ? 6.949 -5.859 -10.135 1.00 95.00 95 LEU A C 1
ATOM 718 O O . LEU A 1 95 ? 5.957 -5.693 -10.845 1.00 95.00 95 LEU A O 1
ATOM 722 N N . THR A 1 96 ? 7.417 -7.071 -9.835 1.00 95.56 96 THR A N 1
ATOM 723 C CA . THR A 1 96 ? 6.762 -8.314 -10.257 1.00 95.56 96 THR A CA 1
ATOM 724 C C . THR A 1 96 ? 5.378 -8.425 -9.637 1.00 95.56 96 THR A C 1
ATOM 726 O O . THR A 1 96 ? 4.416 -8.669 -10.362 1.00 95.56 96 THR A O 1
ATOM 729 N N . PHE A 1 97 ? 5.240 -8.116 -8.344 1.00 95.50 97 PHE A N 1
ATOM 730 C CA . PHE A 1 97 ? 3.937 -8.054 -7.686 1.00 95.50 97 PHE A CA 1
ATOM 731 C C . PHE A 1 97 ? 2.975 -7.107 -8.417 1.00 95.50 97 PHE A C 1
ATOM 733 O O . PHE A 1 97 ? 1.836 -7.480 -8.701 1.00 95.50 97 PHE A O 1
ATOM 740 N N . LEU A 1 98 ? 3.416 -5.899 -8.791 1.00 95.44 98 LEU A N 1
ATOM 741 C CA . LEU A 1 98 ? 2.581 -4.974 -9.569 1.00 95.44 98 LEU A CA 1
ATOM 742 C C . LEU A 1 98 ? 2.210 -5.555 -10.937 1.00 95.44 98 LEU A C 1
ATOM 744 O O . LEU A 1 98 ? 1.053 -5.484 -11.345 1.00 95.44 98 LEU A O 1
ATOM 748 N N . HIS A 1 99 ? 3.159 -6.174 -11.636 1.00 95.31 99 HIS A N 1
ATOM 749 C CA . HIS A 1 99 ? 2.904 -6.790 -12.941 1.00 95.31 99 HIS A CA 1
ATOM 750 C C . HIS A 1 99 ? 1.908 -7.957 -12.874 1.00 95.31 99 HIS A C 1
ATOM 752 O O . HIS A 1 99 ? 1.154 -8.191 -13.822 1.00 95.31 99 HIS A O 1
ATOM 758 N N . GLU A 1 100 ? 1.895 -8.687 -11.763 1.00 94.31 100 GLU A N 1
ATOM 759 C CA . GLU A 1 100 ? 1.042 -9.855 -11.546 1.00 94.31 100 GLU A CA 1
ATOM 760 C C . GLU A 1 100 ? -0.323 -9.529 -10.959 1.00 94.31 100 GLU A C 1
ATOM 762 O O . GLU A 1 100 ? -1.275 -10.262 -11.231 1.00 94.31 100 GLU A O 1
ATOM 767 N N . THR A 1 101 ? -0.463 -8.427 -10.228 1.00 93.50 101 THR A N 1
ATOM 768 C CA . THR A 1 101 ? -1.728 -8.039 -9.583 1.00 93.50 101 THR A CA 1
ATOM 769 C C . THR A 1 101 ? -2.488 -6.975 -10.362 1.00 93.50 101 THR A C 1
ATOM 771 O O . THR A 1 101 ? -3.716 -7.002 -10.405 1.00 93.50 101 THR A O 1
ATOM 774 N N . ARG A 1 102 ? -1.785 -6.067 -11.045 1.00 92.94 102 ARG A N 1
ATOM 775 C CA . ARG A 1 102 ? -2.410 -4.999 -11.828 1.00 92.94 102 ARG A CA 1
ATOM 776 C C . ARG A 1 102 ? -2.803 -5.515 -13.207 1.00 92.94 102 ARG A C 1
ATOM 778 O O . ARG A 1 102 ? -2.114 -6.335 -13.825 1.00 92.94 102 ARG A O 1
ATOM 785 N N . ARG A 1 103 ? -3.966 -5.075 -13.670 1.00 93.00 103 ARG A N 1
ATOM 786 C CA . ARG A 1 103 ? -4.518 -5.422 -14.980 1.00 93.00 103 ARG A CA 1
ATOM 787 C C . ARG A 1 103 ? -4.637 -4.167 -15.825 1.00 93.00 103 ARG A C 1
ATOM 789 O O . ARG A 1 103 ? -4.784 -3.065 -15.300 1.00 93.00 103 ARG A O 1
ATOM 796 N N . ASP A 1 104 ? -4.563 -4.354 -17.135 1.00 91.25 104 ASP A N 1
ATOM 797 C CA . ASP A 1 104 ? -4.824 -3.288 -18.088 1.00 91.25 104 ASP A CA 1
ATOM 798 C C . ASP A 1 104 ? -6.317 -2.914 -18.124 1.00 91.25 104 ASP A C 1
ATOM 800 O O . ASP A 1 104 ? -7.155 -3.526 -17.460 1.00 91.25 104 ASP A O 1
ATOM 804 N N . ALA A 1 105 ? -6.658 -1.911 -18.936 1.00 87.44 105 ALA A N 1
ATOM 805 C CA . ALA A 1 105 ? -8.036 -1.446 -19.098 1.00 87.44 105 ALA A CA 1
ATOM 806 C C . ALA A 1 105 ? -9.007 -2.533 -19.611 1.00 87.44 105 ALA A C 1
ATOM 808 O O . ALA A 1 105 ? -10.216 -2.376 -19.481 1.00 87.44 105 ALA A O 1
ATOM 809 N N . ASN A 1 106 ? -8.492 -3.631 -20.173 1.00 89.50 106 ASN A N 1
ATOM 810 C CA . ASN A 1 106 ? -9.271 -4.767 -20.662 1.00 89.50 106 ASN A CA 1
ATOM 811 C C . ASN A 1 106 ? -9.276 -5.949 -19.673 1.00 89.50 106 ASN A C 1
ATOM 813 O O . ASN A 1 106 ? -9.706 -7.045 -20.035 1.00 89.50 106 ASN A O 1
ATOM 817 N N . GLY A 1 107 ? -8.747 -5.775 -18.457 1.00 89.25 107 GLY A N 1
ATOM 818 C CA . GLY A 1 107 ? -8.645 -6.836 -17.456 1.00 89.25 107 GLY A CA 1
ATOM 819 C C . GLY A 1 107 ? -7.550 -7.873 -17.739 1.00 89.25 107 GLY A C 1
ATOM 820 O O . GLY A 1 107 ? -7.516 -8.917 -17.088 1.00 89.25 107 GLY A O 1
ATOM 821 N N . LYS A 1 108 ? -6.642 -7.624 -18.690 1.00 92.25 108 LYS A N 1
ATOM 822 C CA . LYS A 1 108 ? -5.555 -8.542 -19.066 1.00 92.25 108 LYS A CA 1
ATOM 823 C C . LYS A 1 108 ? -4.237 -8.174 -18.387 1.00 92.25 108 LYS A C 1
ATOM 825 O O . LYS A 1 108 ? -4.043 -7.065 -17.892 1.00 92.25 108 LYS A O 1
ATOM 830 N N . LYS A 1 109 ? -3.304 -9.131 -18.350 1.00 93.19 109 LYS A N 1
ATOM 831 C CA . LYS A 1 109 ? -1.935 -8.891 -17.867 1.00 93.19 109 LYS A CA 1
ATOM 832 C C . LYS A 1 109 ? -1.225 -7.914 -18.807 1.00 93.19 109 LYS A C 1
ATOM 834 O O . LYS A 1 109 ? -1.303 -8.060 -20.026 1.00 93.19 109 LYS A O 1
ATOM 839 N N . HIS A 1 110 ? -0.502 -6.947 -18.248 1.00 92.38 110 HIS A N 1
ATOM 840 C CA . HIS A 1 110 ? 0.213 -5.959 -19.051 1.00 92.38 110 HIS A CA 1
ATOM 841 C C . HIS A 1 110 ? 1.302 -6.610 -19.915 1.00 92.38 110 HIS A C 1
ATOM 843 O O . HIS A 1 110 ? 2.175 -7.328 -19.422 1.00 92.38 110 HIS A O 1
ATOM 849 N N . VAL A 1 111 ? 1.297 -6.304 -21.211 1.00 94.50 111 VAL A N 1
ATOM 850 C CA . VAL A 1 111 ? 2.348 -6.740 -22.136 1.00 94.50 111 VAL A CA 1
ATOM 851 C C . VAL A 1 111 ? 3.572 -5.837 -21.972 1.00 94.50 111 VAL A C 1
ATOM 853 O O . VAL A 1 111 ? 3.452 -4.618 -22.064 1.00 94.50 111 VAL A O 1
ATOM 856 N N . LEU A 1 112 ? 4.766 -6.414 -21.788 1.00 94.88 112 LEU A N 1
ATOM 857 C CA . LEU A 1 112 ? 6.002 -5.651 -21.518 1.00 94.88 112 LEU A CA 1
ATOM 858 C C . LEU A 1 112 ? 6.314 -4.596 -22.586 1.00 94.88 112 LEU A C 1
ATOM 860 O O . LEU A 1 112 ? 6.801 -3.512 -22.272 1.00 94.88 112 LEU A O 1
ATOM 864 N N . ARG A 1 113 ? 6.001 -4.906 -23.849 1.00 95.06 113 ARG A N 1
ATOM 865 C CA . ARG A 1 113 ? 6.126 -3.968 -24.966 1.00 95.06 113 ARG A CA 1
ATOM 866 C C . ARG A 1 113 ? 5.259 -2.725 -24.770 1.00 95.06 113 ARG A C 1
ATOM 868 O O . ARG A 1 113 ? 5.765 -1.623 -24.927 1.00 95.06 113 ARG A O 1
ATOM 875 N N . VAL A 1 114 ? 4.004 -2.908 -24.363 1.00 94.06 114 VAL A N 1
ATOM 876 C CA . VAL A 1 114 ? 3.057 -1.809 -24.126 1.00 94.06 114 VAL A CA 1
ATOM 877 C C . VAL A 1 114 ? 3.508 -0.947 -22.949 1.00 94.06 114 VAL A C 1
ATOM 879 O O . VAL A 1 114 ? 3.456 0.274 -23.047 1.00 94.06 114 VAL A O 1
ATOM 882 N N . ILE A 1 115 ? 4.022 -1.556 -21.871 1.00 94.69 115 ILE A N 1
ATOM 883 C CA . ILE A 1 115 ? 4.592 -0.815 -20.729 1.00 94.69 115 ILE A CA 1
ATOM 884 C C . ILE A 1 115 ? 5.721 0.105 -21.211 1.00 94.69 115 ILE A C 1
ATOM 886 O O . ILE A 1 115 ? 5.706 1.310 -20.957 1.00 94.69 115 ILE A O 1
ATOM 890 N N . ALA A 1 116 ? 6.689 -0.466 -21.936 1.00 94.81 116 ALA A N 1
ATOM 891 C CA . ALA A 1 116 ? 7.848 0.265 -22.427 1.00 94.81 116 ALA A CA 1
ATOM 892 C C . ALA A 1 116 ? 7.457 1.391 -23.399 1.00 94.81 116 ALA A C 1
ATOM 894 O O . ALA A 1 116 ? 7.929 2.512 -23.238 1.00 94.81 116 ALA A O 1
ATOM 895 N N . GLU A 1 117 ? 6.571 1.115 -24.363 1.00 94.62 117 GLU A N 1
ATOM 896 C CA . GLU A 1 117 ? 6.084 2.099 -25.342 1.00 94.62 117 GLU A CA 1
ATOM 897 C C . GLU A 1 117 ? 5.298 3.236 -24.674 1.00 94.62 117 GLU A C 1
ATOM 899 O O . GLU A 1 117 ? 5.523 4.405 -24.991 1.00 94.62 117 GLU A O 1
ATOM 904 N N . THR A 1 118 ? 4.438 2.919 -23.701 1.00 93.62 118 THR A N 1
ATOM 905 C CA . THR A 1 118 ? 3.660 3.926 -22.961 1.00 93.62 118 THR A CA 1
ATOM 906 C C . THR A 1 118 ? 4.594 4.873 -22.214 1.00 93.62 118 THR A C 1
ATOM 908 O O . THR A 1 118 ? 4.544 6.082 -22.430 1.00 93.62 118 THR A O 1
ATOM 911 N N . ILE A 1 119 ? 5.525 4.339 -21.415 1.00 93.75 119 ILE A N 1
ATOM 912 C CA . ILE A 1 119 ? 6.494 5.157 -20.669 1.00 93.75 119 ILE A CA 1
ATOM 913 C C . ILE A 1 119 ? 7.382 5.964 -21.624 1.00 93.75 119 ILE A C 1
ATOM 915 O O . ILE A 1 119 ? 7.606 7.154 -21.399 1.00 93.75 119 ILE A O 1
ATOM 919 N N . ALA A 1 120 ? 7.859 5.342 -22.705 1.00 92.19 120 ALA A N 1
ATOM 920 C CA . ALA A 1 120 ? 8.682 6.011 -23.705 1.00 92.19 120 ALA A CA 1
ATOM 921 C C . ALA A 1 120 ? 7.956 7.204 -24.345 1.00 92.19 120 ALA A C 1
ATOM 923 O O . ALA A 1 120 ? 8.557 8.268 -24.499 1.00 92.19 120 ALA A O 1
ATOM 924 N N . SER A 1 121 ? 6.668 7.051 -24.670 1.00 91.69 121 SER A N 1
ATOM 925 C CA . SER A 1 121 ? 5.848 8.115 -25.257 1.00 91.69 121 SER A CA 1
ATOM 926 C C . SER A 1 121 ? 5.536 9.247 -24.274 1.00 91.69 121 SER A C 1
ATOM 928 O O . SER A 1 121 ? 5.723 10.415 -24.613 1.00 91.69 121 SER A O 1
ATOM 930 N N . GLU A 1 122 ? 5.130 8.924 -23.043 1.00 92.69 122 GLU A N 1
ATOM 931 C CA . GLU A 1 122 ? 4.726 9.917 -22.042 1.00 92.69 122 GLU A CA 1
ATOM 932 C C . GLU A 1 122 ? 5.913 10.735 -21.532 1.00 92.69 122 GLU A C 1
ATOM 934 O O . GLU A 1 122 ? 5.792 11.934 -21.284 1.00 92.69 122 GLU A O 1
ATOM 939 N N . GLN A 1 123 ? 7.062 10.081 -21.355 1.00 91.50 123 GLN A N 1
ATOM 940 C CA . GLN A 1 123 ? 8.249 10.681 -20.745 1.00 91.50 123 GLN A CA 1
ATOM 941 C C . GLN A 1 123 ? 9.290 11.119 -21.781 1.00 91.50 123 GLN A C 1
ATOM 943 O O . GLN A 1 123 ? 10.274 11.755 -21.414 1.00 91.50 123 GLN A O 1
ATOM 948 N N . LYS A 1 124 ? 9.073 10.818 -23.072 1.00 88.75 124 LYS A N 1
ATOM 949 C CA . LYS A 1 124 ? 10.008 11.081 -24.184 1.00 88.75 124 LYS A CA 1
ATOM 950 C C . LYS A 1 124 ? 11.389 10.451 -23.957 1.00 88.75 124 LYS A C 1
ATOM 952 O O . LYS A 1 124 ? 12.421 11.088 -24.158 1.00 88.75 124 LYS A O 1
ATOM 957 N N . VAL A 1 125 ? 11.410 9.187 -23.533 1.00 89.62 125 VAL A N 1
ATOM 958 C CA . VAL A 1 125 ? 12.630 8.447 -23.154 1.00 89.62 125 VAL A CA 1
ATOM 959 C C . VAL A 1 125 ? 12.745 7.155 -23.959 1.00 89.62 125 VAL A C 1
ATOM 961 O O . VAL A 1 125 ? 11.750 6.567 -24.366 1.00 89.62 125 VAL A O 1
ATOM 964 N N . LYS A 1 126 ? 13.972 6.673 -24.181 1.00 87.88 126 LYS A N 1
ATOM 965 C CA . LYS A 1 126 ? 14.213 5.350 -24.769 1.00 87.88 126 LYS A CA 1
ATOM 966 C C . LYS A 1 126 ? 14.119 4.272 -23.686 1.00 87.88 126 LYS A C 1
ATOM 968 O O . LYS A 1 126 ? 15.113 3.972 -23.032 1.00 87.88 126 LYS A O 1
ATOM 973 N N . LEU A 1 127 ? 12.939 3.681 -23.517 1.00 91.75 127 LEU A N 1
ATOM 974 C CA . LEU A 1 127 ? 12.739 2.474 -22.711 1.00 91.75 127 LEU A CA 1
ATOM 975 C C . LEU A 1 127 ? 12.329 1.314 -23.625 1.00 91.75 127 LEU A C 1
ATOM 977 O O . LEU A 1 127 ? 11.452 1.469 -24.469 1.00 91.75 127 LEU A O 1
ATOM 981 N N . THR A 1 128 ? 12.975 0.155 -23.484 1.00 93.31 128 THR A N 1
ATOM 982 C CA . THR A 1 128 ? 12.704 -1.028 -24.317 1.00 93.31 128 THR A CA 1
ATOM 983 C C . THR A 1 128 ? 12.015 -2.128 -23.515 1.00 93.31 128 THR A C 1
ATOM 985 O O . THR A 1 128 ? 12.190 -2.233 -22.301 1.00 93.31 128 THR A O 1
ATOM 988 N N . ALA A 1 129 ? 11.276 -3.007 -24.199 1.00 93.75 129 ALA A N 1
ATOM 989 C CA . ALA A 1 129 ? 10.641 -4.164 -23.564 1.00 93.75 129 ALA A CA 1
ATOM 990 C C . ALA A 1 129 ? 11.663 -5.083 -22.864 1.00 93.75 129 ALA A C 1
ATOM 992 O O . ALA A 1 129 ? 11.389 -5.603 -21.785 1.00 93.75 129 ALA A O 1
ATOM 993 N N . SER A 1 130 ? 12.859 -5.243 -23.446 1.00 94.44 130 SER A N 1
ATOM 9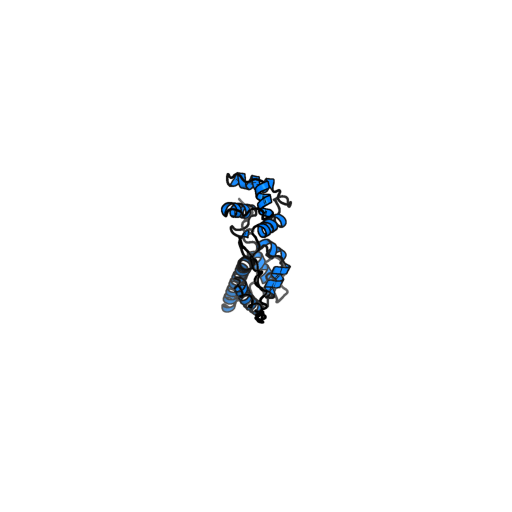94 C CA . SER A 1 130 ? 13.948 -6.023 -22.843 1.00 94.44 130 SER A CA 1
ATOM 995 C C . SER A 1 130 ? 14.473 -5.387 -21.558 1.00 94.44 130 SER A C 1
ATOM 997 O O . SER A 1 130 ? 14.787 -6.108 -20.616 1.00 94.44 130 SER A O 1
ATOM 999 N N . ALA A 1 131 ? 14.552 -4.052 -21.493 1.00 93.25 131 ALA A N 1
ATOM 1000 C CA . ALA A 1 131 ? 14.952 -3.359 -20.273 1.00 93.25 131 ALA A CA 1
ATOM 1001 C C . ALA A 1 131 ? 13.935 -3.605 -19.149 1.00 93.25 131 ALA A C 1
ATOM 1003 O O . ALA A 1 131 ? 14.327 -3.993 -18.052 1.00 93.25 131 ALA A O 1
ATOM 1004 N N . VAL A 1 132 ? 12.634 -3.484 -19.440 1.00 93.44 132 VAL A N 1
ATOM 1005 C CA . VAL A 1 132 ? 11.565 -3.801 -18.474 1.00 93.44 132 VAL A CA 1
ATOM 1006 C C . VAL A 1 132 ? 11.634 -5.270 -18.037 1.00 93.44 132 VAL A C 1
ATOM 1008 O O . VAL A 1 132 ? 11.530 -5.564 -16.850 1.00 93.44 132 VAL A O 1
ATOM 1011 N N . HIS A 1 133 ? 11.878 -6.194 -18.972 1.00 95.31 133 HIS A N 1
ATOM 1012 C CA . HIS A 1 133 ? 12.065 -7.611 -18.657 1.00 95.31 133 HIS A CA 1
ATOM 1013 C C . HIS A 1 133 ? 13.245 -7.843 -17.697 1.00 95.31 133 HIS A C 1
ATOM 1015 O O . HIS A 1 133 ? 13.104 -8.594 -16.735 1.00 95.31 133 HIS A O 1
ATOM 1021 N N . HIS A 1 134 ? 14.389 -7.185 -17.910 1.00 95.19 134 HIS A N 1
ATOM 1022 C CA . HIS A 1 134 ? 15.550 -7.307 -17.021 1.00 95.19 134 HIS A CA 1
ATOM 1023 C C . HIS A 1 134 ? 15.291 -6.742 -15.622 1.00 95.19 134 HIS A C 1
ATOM 1025 O O . HIS A 1 134 ? 15.745 -7.343 -14.651 1.00 95.19 134 HIS A O 1
ATOM 1031 N N . LEU A 1 135 ? 14.543 -5.639 -15.514 1.00 94.69 135 LEU A N 1
ATOM 1032 C CA . LEU A 1 135 ? 14.148 -5.061 -14.225 1.00 94.69 135 LEU A CA 1
ATOM 1033 C C . LEU A 1 135 ? 13.230 -6.003 -13.436 1.00 94.69 135 LEU A C 1
ATOM 1035 O O . LEU A 1 135 ? 13.439 -6.196 -12.244 1.00 94.69 135 LEU A O 1
ATOM 1039 N N . LEU A 1 136 ? 12.259 -6.639 -14.102 1.00 94.00 136 LEU A N 1
ATOM 1040 C CA . LEU A 1 136 ? 11.362 -7.617 -13.470 1.00 94.00 136 LEU A CA 1
ATOM 1041 C C . LEU A 1 136 ? 12.110 -8.836 -12.915 1.00 94.00 136 LEU A C 1
ATOM 1043 O O . LEU A 1 136 ? 11.755 -9.349 -11.865 1.00 94.00 136 LEU A O 1
ATOM 1047 N N . HIS A 1 137 ? 13.169 -9.281 -13.595 1.00 93.94 137 HIS A N 1
ATOM 1048 C CA . HIS A 1 137 ? 13.958 -10.445 -13.173 1.00 93.94 137 HIS A CA 1
ATOM 1049 C C . HIS A 1 137 ? 15.147 -10.075 -12.274 1.00 93.94 137 HIS A C 1
ATOM 1051 O O . HIS A 1 137 ? 16.019 -10.913 -12.056 1.00 93.94 137 HIS A O 1
ATOM 1057 N N . GLY A 1 138 ? 15.241 -8.818 -11.822 1.00 91.94 138 GLY A N 1
ATOM 1058 C CA . GLY A 1 138 ? 16.337 -8.350 -10.969 1.00 91.94 138 GLY A CA 1
ATOM 1059 C C . GLY A 1 138 ? 17.722 -8.422 -11.618 1.00 91.94 138 GLY A C 1
ATOM 1060 O O . GLY A 1 138 ? 18.727 -8.385 -10.921 1.00 91.94 138 GLY A O 1
ATOM 1061 N N . ARG A 1 139 ? 17.802 -8.528 -12.952 1.00 90.94 139 ARG A N 1
ATOM 1062 C CA . ARG A 1 139 ? 19.086 -8.566 -13.675 1.00 90.94 139 ARG A CA 1
ATOM 1063 C C . ARG A 1 139 ? 19.756 -7.196 -13.736 1.00 90.94 139 ARG A C 1
ATOM 1065 O O . ARG A 1 139 ? 20.968 -7.130 -13.885 1.00 90.94 139 ARG A O 1
ATOM 1072 N N . ASN A 1 140 ? 18.958 -6.133 -13.632 1.00 88.88 140 ASN A N 1
ATOM 1073 C CA . ASN A 1 140 ? 19.400 -4.745 -13.602 1.00 88.88 140 ASN A CA 1
ATOM 1074 C C . ASN A 1 140 ? 18.706 -4.012 -12.449 1.00 88.88 140 ASN A C 1
ATOM 1076 O O . ASN A 1 140 ? 17.526 -4.253 -12.190 1.00 88.88 140 ASN A O 1
ATOM 1080 N N . GLU A 1 141 ? 19.397 -3.052 -11.841 1.00 88.06 141 GLU A N 1
ATOM 1081 C CA . GLU A 1 141 ? 18.769 -2.087 -10.939 1.00 88.06 141 GLU A CA 1
ATOM 1082 C C . GLU A 1 141 ? 18.211 -0.893 -11.728 1.00 88.06 141 GLU A C 1
ATOM 1084 O O . GLU A 1 141 ? 18.867 -0.388 -12.649 1.00 88.06 141 GLU A O 1
ATOM 1089 N N . PRO A 1 142 ? 16.993 -0.422 -11.413 1.00 90.75 142 PRO A N 1
ATOM 1090 C CA . PRO A 1 142 ? 16.438 0.760 -12.054 1.00 90.75 142 PRO A CA 1
ATOM 1091 C C . PRO A 1 142 ? 17.158 2.025 -11.573 1.00 90.75 142 PRO A C 1
ATOM 1093 O O . PRO A 1 142 ? 17.503 2.175 -10.402 1.00 90.75 142 PRO A O 1
ATOM 1096 N N . THR A 1 143 ? 17.276 3.020 -12.452 1.00 93.19 143 THR A N 1
ATOM 1097 C CA . THR A 1 143 ? 17.531 4.387 -11.980 1.00 93.19 143 THR A CA 1
ATOM 1098 C C . THR A 1 143 ? 16.311 4.895 -11.206 1.00 93.19 143 THR A C 1
ATOM 1100 O O . THR A 1 143 ? 15.182 4.506 -11.516 1.00 93.19 143 THR A O 1
ATOM 1103 N N . ARG A 1 144 ? 16.498 5.821 -10.249 1.00 93.06 144 ARG A N 1
ATOM 1104 C CA . ARG A 1 144 ? 15.381 6.428 -9.486 1.00 93.06 144 ARG A CA 1
ATOM 1105 C C . ARG A 1 144 ? 14.267 6.960 -10.392 1.00 93.06 144 ARG A C 1
ATOM 1107 O O . ARG A 1 144 ? 13.090 6.819 -10.086 1.00 93.06 144 ARG A O 1
ATOM 1114 N N . GLN A 1 145 ? 14.647 7.540 -11.528 1.00 93.88 145 GLN A N 1
ATOM 1115 C CA . GLN A 1 145 ? 13.699 8.073 -12.500 1.00 93.88 145 GLN A CA 1
ATOM 1116 C C . GLN A 1 145 ? 12.906 6.959 -13.202 1.00 93.88 145 GLN A C 1
ATOM 1118 O O . GLN A 1 145 ? 11.691 7.064 -13.334 1.00 93.88 145 GLN A O 1
ATOM 1123 N N . THR A 1 146 ? 13.574 5.863 -13.581 1.00 93.25 146 THR A N 1
ATOM 1124 C CA . THR A 1 146 ? 12.919 4.698 -14.198 1.00 93.25 146 THR A CA 1
ATOM 1125 C C . THR A 1 146 ? 11.966 4.009 -13.227 1.00 93.25 146 THR A C 1
ATOM 1127 O O . THR A 1 146 ? 10.858 3.649 -13.622 1.00 93.25 146 THR A O 1
ATOM 1130 N N . ALA A 1 147 ? 12.365 3.876 -11.959 1.00 94.69 147 ALA A N 1
ATOM 1131 C CA . ALA A 1 147 ? 11.504 3.368 -10.895 1.00 94.69 147 ALA A CA 1
ATOM 1132 C C . ALA A 1 147 ? 10.228 4.217 -10.763 1.00 94.69 147 ALA A C 1
ATOM 1134 O O . ALA A 1 147 ? 9.128 3.681 -10.883 1.00 94.69 147 ALA A O 1
ATOM 1135 N N . ALA A 1 148 ? 10.373 5.542 -10.660 1.00 95.00 148 ALA A N 1
ATOM 1136 C CA . ALA A 1 148 ? 9.241 6.462 -10.554 1.00 95.00 148 ALA A CA 1
ATOM 1137 C C . ALA A 1 148 ? 8.290 6.392 -11.764 1.00 95.00 148 ALA A C 1
ATOM 1139 O O . ALA A 1 148 ? 7.072 6.484 -11.612 1.00 95.00 148 ALA A O 1
ATOM 1140 N N . TRP A 1 149 ? 8.818 6.218 -12.980 1.00 95.62 149 TRP A N 1
ATOM 1141 C CA . TRP A 1 149 ? 7.984 6.057 -14.174 1.00 95.62 149 TRP A CA 1
ATOM 1142 C C . TRP A 1 149 ? 7.199 4.747 -14.178 1.00 95.62 149 TRP A C 1
ATOM 1144 O O . TRP A 1 149 ? 6.026 4.749 -14.550 1.00 95.62 149 TRP A O 1
ATOM 1154 N N . LEU A 1 150 ? 7.822 3.643 -13.759 1.00 94.94 150 LEU A N 1
ATOM 1155 C CA . LEU A 1 150 ? 7.151 2.348 -13.639 1.00 94.94 150 LEU A CA 1
ATOM 1156 C C . LEU A 1 150 ? 6.049 2.396 -12.576 1.00 94.94 150 LEU A C 1
ATOM 1158 O O . LEU A 1 150 ? 4.930 1.962 -12.831 1.00 94.94 150 LEU A O 1
ATOM 1162 N N . GLU A 1 151 ? 6.328 2.994 -11.421 1.00 95.62 151 GLU A N 1
ATOM 1163 C CA . GLU A 1 151 ? 5.345 3.195 -10.351 1.00 95.62 151 GLU A CA 1
ATOM 1164 C C . GLU A 1 151 ? 4.154 4.035 -10.833 1.00 95.62 151 GLU A C 1
ATOM 1166 O O . GLU A 1 151 ? 2.995 3.639 -10.681 1.00 95.62 151 GLU A O 1
ATOM 1171 N N . LYS A 1 152 ? 4.428 5.140 -11.537 1.00 95.19 152 LYS A N 1
ATOM 1172 C CA . LYS A 1 152 ? 3.387 5.982 -12.138 1.00 95.19 152 LYS A CA 1
ATOM 1173 C C . LYS A 1 152 ? 2.569 5.241 -13.198 1.00 95.19 152 LYS A C 1
ATOM 1175 O O . LYS A 1 152 ? 1.355 5.446 -13.277 1.00 95.19 152 LYS A O 1
ATOM 1180 N N . TYR A 1 153 ? 3.201 4.386 -14.004 1.00 94.50 153 TYR A N 1
ATOM 1181 C CA . TYR A 1 153 ? 2.505 3.555 -14.987 1.00 94.50 153 TYR A CA 1
ATOM 1182 C C . TYR A 1 153 ? 1.488 2.629 -14.302 1.00 94.50 153 TYR A C 1
ATOM 1184 O O . TYR A 1 153 ? 0.325 2.594 -14.704 1.00 94.50 153 TYR A O 1
ATOM 1192 N N . PHE A 1 154 ? 1.886 1.970 -13.208 1.00 94.56 154 PHE A N 1
ATOM 1193 C CA . PHE A 1 154 ? 1.010 1.108 -12.401 1.00 94.56 154 PHE A CA 1
ATOM 1194 C C . PHE A 1 154 ? 0.057 1.865 -11.464 1.00 94.56 154 PHE A C 1
ATOM 1196 O O . PHE A 1 154 ? -0.674 1.233 -10.701 1.00 94.56 154 PHE A O 1
ATOM 1203 N N . LYS A 1 155 ? 0.026 3.203 -11.538 1.00 93.38 155 LYS A N 1
ATOM 1204 C CA . LYS A 1 155 ? -0.826 4.077 -10.714 1.00 93.38 155 LYS A CA 1
ATOM 1205 C C . LYS A 1 155 ? -0.584 3.916 -9.209 1.00 93.38 155 LYS A C 1
ATOM 1207 O O . LYS A 1 155 ? -1.502 4.109 -8.417 1.00 93.38 155 LYS A O 1
ATOM 1212 N N . VAL A 1 156 ? 0.646 3.590 -8.817 1.00 94.25 156 VAL A N 1
ATOM 1213 C CA . VAL A 1 156 ? 1.069 3.579 -7.412 1.00 94.25 156 VAL A CA 1
ATOM 1214 C C . VAL A 1 156 ? 1.900 4.828 -7.088 1.00 94.25 156 VAL A C 1
ATOM 1216 O O . VAL A 1 156 ? 2.446 5.454 -8.003 1.00 94.25 156 VAL A O 1
ATOM 1219 N N . PRO A 1 157 ? 1.983 5.236 -5.808 1.00 90.25 157 PRO A N 1
ATOM 1220 C CA . PRO A 1 157 ? 2.825 6.354 -5.399 1.00 90.25 157 PRO A CA 1
ATOM 1221 C C . PRO A 1 157 ? 4.298 6.136 -5.762 1.00 90.25 157 PRO A C 1
ATOM 1223 O O . PRO A 1 157 ? 4.789 5.007 -5.776 1.00 90.25 157 PRO A O 1
ATOM 1226 N N . VAL A 1 158 ? 5.018 7.229 -6.013 1.00 92.44 158 VAL A N 1
ATOM 1227 C CA . VAL A 1 158 ? 6.469 7.165 -6.227 1.00 92.44 158 VAL A CA 1
ATOM 1228 C C . VAL A 1 158 ? 7.155 6.706 -4.938 1.00 92.44 158 VAL A C 1
ATOM 1230 O O . VAL A 1 158 ? 6.852 7.218 -3.862 1.00 92.44 158 VAL A O 1
ATOM 1233 N N . GLY A 1 159 ? 8.078 5.754 -5.052 1.00 91.88 159 GLY A N 1
ATOM 1234 C CA . GLY A 1 159 ? 8.766 5.099 -3.943 1.00 91.88 159 GLY A CA 1
ATOM 1235 C C . GLY A 1 159 ? 8.077 3.835 -3.427 1.00 91.88 159 GLY A C 1
ATOM 1236 O O . GLY A 1 159 ? 8.646 3.167 -2.568 1.00 91.88 159 GLY A O 1
ATOM 1237 N N . TRP A 1 160 ? 6.898 3.467 -3.946 1.00 94.06 160 TRP A N 1
ATOM 1238 C CA . TRP A 1 160 ? 6.157 2.276 -3.513 1.00 94.06 160 TRP A CA 1
ATOM 1239 C C . TRP A 1 160 ? 6.998 0.992 -3.576 1.00 94.06 160 TRP A C 1
ATOM 1241 O O . TRP A 1 160 ? 6.970 0.193 -2.643 1.00 94.06 160 TRP A O 1
ATOM 1251 N N . CYS A 1 161 ? 7.802 0.805 -4.629 1.00 92.75 161 CYS A N 1
ATOM 1252 C CA . CYS A 1 161 ? 8.649 -0.383 -4.779 1.00 92.75 161 CYS A CA 1
ATOM 1253 C C . CYS A 1 161 ? 9.869 -0.381 -3.845 1.00 92.75 161 CYS A C 1
ATOM 1255 O O . CYS A 1 161 ? 10.559 -1.393 -3.748 1.00 92.75 161 CYS A O 1
ATOM 1257 N N . SER A 1 162 ? 10.166 0.745 -3.198 1.00 91.00 162 SER A N 1
ATOM 1258 C CA . SER A 1 162 ? 11.278 0.889 -2.255 1.00 91.00 162 SER A CA 1
ATOM 1259 C C . SER A 1 162 ? 10.842 0.787 -0.796 1.00 91.00 162 SER A C 1
ATOM 1261 O O . SER A 1 162 ? 11.705 0.661 0.067 1.00 91.00 162 SER A O 1
ATOM 1263 N N . LEU A 1 163 ? 9.535 0.826 -0.512 1.00 91.06 163 LEU A N 1
ATOM 1264 C CA . LEU A 1 163 ? 9.030 0.696 0.851 1.00 91.06 163 LEU A CA 1
ATOM 1265 C C . LEU A 1 163 ? 9.342 -0.694 1.404 1.00 91.06 163 LEU A C 1
ATOM 1267 O O . LEU A 1 163 ? 9.053 -1.720 0.772 1.00 91.06 163 LEU A O 1
ATOM 1271 N N . SER A 1 164 ? 9.860 -0.727 2.626 1.00 90.56 164 SER A N 1
ATOM 1272 C CA . SER A 1 164 ? 9.921 -1.951 3.420 1.00 90.56 164 SER A CA 1
ATOM 1273 C C . SER A 1 164 ? 8.513 -2.501 3.700 1.00 90.56 164 SER A C 1
ATOM 1275 O O . SER A 1 164 ? 7.500 -1.816 3.536 1.00 90.56 164 SER A O 1
ATOM 1277 N N . GLU A 1 165 ? 8.433 -3.771 4.111 1.00 91.06 165 GLU A N 1
ATOM 1278 C CA . GLU A 1 165 ? 7.175 -4.383 4.576 1.00 91.06 165 GLU A CA 1
ATOM 1279 C C . GLU A 1 165 ? 6.517 -3.519 5.660 1.00 91.06 165 GLU A C 1
ATOM 1281 O O . GLU A 1 165 ? 5.331 -3.204 5.584 1.00 91.06 165 GLU A O 1
ATOM 1286 N N . GLY A 1 166 ? 7.336 -3.091 6.616 1.00 91.50 166 GLY A N 1
ATOM 1287 C CA . GLY A 1 166 ? 6.977 -2.221 7.715 1.00 91.50 166 GLY A CA 1
ATOM 1288 C C . GLY A 1 166 ? 6.365 -0.894 7.304 1.00 91.50 166 GLY A C 1
ATOM 1289 O O . GLY A 1 166 ? 5.251 -0.560 7.695 1.00 91.50 166 GLY A O 1
ATOM 1290 N N . GLU A 1 167 ? 7.078 -0.153 6.460 1.00 91.94 167 GLU A N 1
ATOM 1291 C CA . GLU A 1 167 ? 6.631 1.147 5.955 1.00 91.94 167 GLU A CA 1
ATOM 1292 C C . GLU A 1 167 ? 5.339 1.043 5.144 1.00 91.94 167 GLU A C 1
ATOM 1294 O O . GLU A 1 167 ? 4.437 1.864 5.307 1.00 91.94 167 GLU A O 1
ATOM 1299 N N . ALA A 1 168 ? 5.223 0.022 4.289 1.00 92.19 168 ALA A N 1
ATOM 1300 C CA . ALA A 1 168 ? 4.035 -0.177 3.467 1.00 92.19 168 ALA A CA 1
ATOM 1301 C C . ALA A 1 168 ? 2.792 -0.461 4.329 1.00 92.19 168 ALA A C 1
ATOM 1303 O O . ALA A 1 168 ? 1.731 0.126 4.099 1.00 92.19 168 ALA A O 1
ATOM 1304 N N . LEU A 1 169 ? 2.926 -1.321 5.345 1.00 93.19 169 LEU A N 1
ATOM 1305 C CA . LEU A 1 169 ? 1.841 -1.618 6.281 1.00 93.19 169 LEU A CA 1
ATOM 1306 C C . LEU A 1 169 ? 1.529 -0.426 7.188 1.00 93.19 169 LEU A C 1
ATOM 1308 O O . LEU A 1 169 ? 0.358 -0.107 7.377 1.00 93.19 169 LEU A O 1
ATOM 1312 N N . ALA A 1 170 ? 2.549 0.267 7.699 1.00 92.62 170 ALA A N 1
ATOM 1313 C CA . ALA A 1 170 ? 2.393 1.461 8.525 1.00 92.62 170 ALA A CA 1
ATOM 1314 C C . ALA A 1 170 ? 1.633 2.569 7.789 1.00 92.62 170 ALA A C 1
ATOM 1316 O O . ALA A 1 170 ? 0.698 3.138 8.344 1.00 92.62 170 ALA A O 1
ATOM 1317 N N . ALA A 1 171 ? 1.971 2.836 6.524 1.00 89.25 171 ALA A N 1
ATOM 1318 C CA . ALA A 1 171 ? 1.266 3.826 5.716 1.00 89.25 171 ALA A CA 1
ATOM 1319 C C . ALA A 1 171 ? -0.214 3.452 5.508 1.00 89.25 171 ALA A C 1
ATOM 1321 O O . ALA A 1 171 ? -1.099 4.297 5.647 1.00 89.25 171 ALA A O 1
ATOM 1322 N N . TYR A 1 172 ? -0.493 2.179 5.211 1.00 89.50 172 TYR A N 1
ATOM 1323 C CA . TYR A 1 172 ? -1.852 1.698 4.956 1.00 89.50 172 TYR A CA 1
ATOM 1324 C C . TYR A 1 172 ? -2.728 1.674 6.215 1.00 89.50 172 TYR A C 1
ATOM 1326 O O . TYR A 1 172 ? -3.883 2.109 6.193 1.00 89.50 172 TYR A O 1
ATOM 1334 N N . VAL A 1 173 ? -2.182 1.162 7.317 1.00 89.94 173 VAL A N 1
ATOM 1335 C CA . VAL A 1 173 ? -2.883 1.035 8.597 1.00 89.94 173 VAL A CA 1
ATOM 1336 C C . VAL A 1 173 ? -2.994 2.383 9.297 1.00 89.94 173 VAL A C 1
ATOM 1338 O O . VAL A 1 173 ? -4.060 2.703 9.817 1.00 89.94 173 VAL A O 1
ATOM 1341 N N . GLY A 1 174 ? -1.951 3.211 9.251 1.00 86.38 174 GLY A N 1
ATOM 1342 C CA . GLY A 1 174 ? -1.953 4.531 9.872 1.00 86.38 174 GLY A CA 1
ATOM 1343 C C . GLY A 1 174 ? -3.050 5.442 9.324 1.00 86.38 174 GLY A C 1
ATOM 1344 O O . GLY A 1 174 ? -3.745 6.101 10.098 1.00 86.38 174 GLY A O 1
ATOM 1345 N N . ALA A 1 175 ? -3.299 5.419 8.010 1.00 83.75 175 ALA A N 1
ATOM 1346 C CA . ALA A 1 175 ? -4.401 6.168 7.401 1.00 83.75 175 ALA A CA 1
ATOM 1347 C C . ALA A 1 175 ? -5.786 5.703 7.903 1.00 83.75 175 ALA A C 1
ATOM 1349 O O . ALA A 1 175 ? -6.660 6.528 8.191 1.00 83.75 175 ALA A O 1
ATOM 1350 N N . ARG A 1 176 ? -5.977 4.388 8.068 1.00 85.19 176 ARG A N 1
ATOM 1351 C CA . ARG A 1 176 ? -7.226 3.803 8.589 1.00 85.19 176 ARG A CA 1
ATOM 1352 C C . ARG A 1 176 ? -7.440 4.112 10.060 1.00 85.19 176 ARG A C 1
ATOM 1354 O O . ARG A 1 176 ? -8.518 4.568 10.427 1.00 85.19 176 ARG A O 1
ATOM 1361 N N . LEU A 1 177 ? -6.418 3.922 10.890 1.00 86.00 177 LEU A N 1
ATOM 1362 C CA . LEU A 1 177 ? -6.493 4.229 12.317 1.00 86.00 177 LEU A CA 1
ATOM 1363 C C . LEU A 1 177 ? -6.735 5.719 12.559 1.00 86.00 177 LEU A C 1
ATOM 1365 O O . LEU A 1 177 ? -7.558 6.072 13.398 1.00 86.00 177 LEU A O 1
ATOM 1369 N N . THR A 1 178 ? -6.095 6.592 11.777 1.00 84.31 178 THR A N 1
ATOM 1370 C CA . THR A 1 178 ? -6.344 8.041 11.834 1.00 84.31 178 THR A CA 1
ATOM 1371 C C . THR A 1 178 ? -7.806 8.365 11.513 1.00 84.31 178 THR A C 1
ATOM 1373 O O . THR A 1 178 ? -8.436 9.152 12.218 1.00 84.31 178 THR A O 1
ATOM 1376 N N . SER A 1 179 ? -8.369 7.719 10.489 1.00 80.88 179 SER A N 1
ATOM 1377 C CA . SER A 1 179 ? -9.776 7.895 10.103 1.00 80.88 179 SER A CA 1
ATOM 1378 C C . SER A 1 179 ? -10.739 7.371 11.175 1.00 80.88 179 SER A C 1
ATOM 1380 O O . SER A 1 179 ? -11.703 8.051 11.523 1.00 80.88 179 SER A O 1
ATOM 1382 N N . LEU A 1 180 ? -10.450 6.201 11.755 1.00 81.25 180 LEU A N 1
ATOM 1383 C CA . LEU A 1 180 ? -11.221 5.625 12.863 1.00 81.25 180 LEU A CA 1
ATOM 1384 C C . LEU A 1 180 ? -11.189 6.514 14.106 1.00 81.25 180 LEU A C 1
ATOM 1386 O O . LEU A 1 180 ? -12.221 6.721 14.741 1.00 81.25 180 LEU A O 1
ATOM 1390 N N . ARG A 1 181 ? -10.029 7.088 14.428 1.00 81.69 181 ARG A N 1
ATOM 1391 C CA . ARG A 1 181 ? -9.876 8.014 15.550 1.00 81.69 181 ARG A CA 1
ATOM 1392 C C . ARG A 1 181 ? -10.672 9.296 15.337 1.00 81.69 181 ARG A C 1
ATOM 1394 O O . ARG A 1 181 ? -11.414 9.702 16.222 1.00 81.69 181 ARG A O 1
ATOM 1401 N N . ALA A 1 182 ? -10.602 9.883 14.144 1.00 78.38 182 ALA A N 1
ATOM 1402 C CA . ALA A 1 182 ? -11.409 11.055 13.809 1.00 78.38 182 ALA A CA 1
ATOM 1403 C C . ALA A 1 182 ? -12.921 10.769 13.925 1.00 78.38 182 ALA A C 1
ATOM 1405 O O . ALA A 1 182 ? -13.685 11.610 14.412 1.00 78.38 182 ALA A O 1
ATOM 1406 N N . ALA A 1 183 ? -13.358 9.570 13.523 1.00 76.69 183 ALA A N 1
ATOM 1407 C CA . ALA A 1 183 ? -14.738 9.132 13.704 1.00 76.69 183 ALA A CA 1
ATOM 1408 C C . ALA A 1 183 ? -15.099 8.983 15.194 1.00 76.69 183 ALA A C 1
ATOM 1410 O O . ALA A 1 183 ? -16.133 9.498 15.621 1.00 76.69 183 ALA A O 1
ATOM 1411 N N . GLN A 1 184 ? -14.236 8.353 15.998 1.00 80.12 184 GLN A N 1
ATOM 1412 C CA . GLN A 1 184 ? -14.423 8.209 17.445 1.00 80.12 184 GLN A CA 1
ATOM 1413 C C . GLN A 1 184 ? -14.513 9.571 18.150 1.00 80.12 184 GLN A C 1
ATOM 1415 O O . GLN A 1 184 ? -15.445 9.793 18.921 1.00 80.12 184 GLN A O 1
ATOM 1420 N N . ASP A 1 185 ? -13.604 10.500 17.850 1.00 80.00 185 ASP A N 1
ATOM 1421 C CA . ASP A 1 185 ? -13.587 11.848 18.433 1.00 80.00 185 ASP A CA 1
ATOM 1422 C C . ASP A 1 185 ? -14.884 12.605 18.114 1.00 80.00 185 ASP A C 1
ATOM 1424 O O . ASP A 1 185 ? -15.477 13.259 18.977 1.00 80.00 185 ASP A O 1
ATOM 1428 N N . THR A 1 186 ? -15.370 12.467 16.878 1.00 75.94 186 THR A N 1
ATOM 1429 C CA . THR A 1 186 ? -16.639 13.063 16.445 1.00 75.94 186 THR A CA 1
ATOM 1430 C C . THR A 1 186 ? -17.822 12.465 17.208 1.00 75.94 186 THR A C 1
ATOM 1432 O O . THR A 1 186 ? -18.679 13.206 17.697 1.00 75.94 186 THR A O 1
ATOM 1435 N N . LEU A 1 187 ? -17.868 11.138 17.360 1.00 76.12 187 LEU A N 1
ATOM 1436 C CA . LEU A 1 187 ? -18.917 10.457 18.122 1.00 76.12 187 LEU A CA 1
ATOM 1437 C C . LEU A 1 187 ? -18.899 10.866 19.597 1.00 76.12 187 LEU A C 1
ATOM 1439 O O . LEU A 1 187 ? -19.950 11.179 20.157 1.00 76.12 187 LEU A O 1
ATOM 1443 N N . GLN A 1 188 ? -17.718 10.948 20.208 1.00 77.94 188 GLN A N 1
ATOM 1444 C CA . GLN A 1 188 ? -17.572 11.375 21.596 1.00 77.94 188 GLN A CA 1
ATOM 1445 C C . GLN A 1 188 ? -18.037 12.825 21.788 1.00 77.94 188 GLN A C 1
ATOM 1447 O O . GLN A 1 188 ? -18.741 13.137 22.750 1.00 77.94 188 GLN A O 1
ATOM 1452 N N . ALA A 1 189 ? -17.705 13.719 20.853 1.00 76.00 189 ALA A N 1
ATOM 1453 C CA . ALA A 1 189 ? -18.160 15.106 20.886 1.00 76.00 189 ALA A CA 1
ATOM 1454 C C . ALA A 1 189 ? -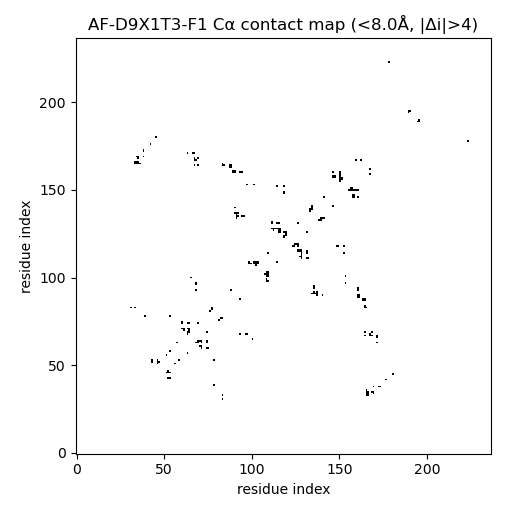19.692 15.226 20.793 1.00 76.00 189 ALA A C 1
ATOM 1456 O O . ALA A 1 189 ? -20.282 16.087 21.451 1.00 76.00 189 ALA A O 1
ATOM 1457 N N . LEU A 1 190 ? -20.344 14.364 20.008 1.00 74.50 190 LEU A N 1
ATOM 1458 C CA . LEU A 1 190 ? -21.804 14.298 19.913 1.00 74.50 190 LEU A CA 1
ATOM 1459 C C . LEU A 1 190 ? -22.435 13.759 21.205 1.00 74.50 190 LEU A C 1
ATOM 1461 O O . LEU A 1 190 ? -23.372 14.369 21.723 1.00 74.50 190 LEU A O 1
ATOM 1465 N N . GLN A 1 191 ? -21.882 12.685 21.773 1.00 74.44 191 GLN A N 1
ATOM 1466 C CA . GLN A 1 191 ? -22.345 12.121 23.046 1.00 74.44 191 GLN A CA 1
ATOM 1467 C C . GLN A 1 191 ? -22.240 13.133 24.193 1.00 74.44 191 GLN A C 1
ATOM 1469 O O . GLN A 1 191 ? -23.192 13.305 24.953 1.00 74.44 191 GLN A O 1
ATOM 1474 N N . ASN A 1 192 ? -21.137 13.884 24.266 1.00 76.50 192 ASN A N 1
ATOM 1475 C CA . ASN A 1 192 ? -20.940 14.938 25.267 1.00 76.50 192 ASN A CA 1
ATOM 1476 C C . ASN A 1 192 ? -21.968 16.080 25.146 1.00 76.50 192 ASN A C 1
ATOM 1478 O O . ASN A 1 192 ? -22.191 16.818 26.103 1.00 76.50 192 ASN A O 1
ATOM 1482 N N . ARG A 1 193 ? -22.609 16.229 23.980 1.00 76.44 193 ARG A N 1
ATOM 1483 C CA . ARG A 1 193 ? -23.699 17.187 23.728 1.00 76.44 193 ARG A CA 1
ATOM 1484 C C . ARG A 1 193 ? -25.091 16.580 23.937 1.00 76.44 193 ARG A C 1
ATOM 1486 O O . ARG A 1 193 ? -26.084 17.211 23.587 1.00 76.44 193 ARG A O 1
ATOM 1493 N N . GLY A 1 194 ? -25.173 15.370 24.491 1.00 72.38 194 GLY A N 1
ATOM 1494 C CA . GLY A 1 194 ? -26.429 14.667 24.753 1.00 72.38 194 GLY A CA 1
ATOM 1495 C C . GLY A 1 194 ? -27.046 14.002 23.521 1.00 72.38 194 GLY A C 1
ATOM 1496 O O . GLY A 1 194 ? -28.189 13.553 23.583 1.00 72.38 194 GLY A O 1
ATOM 1497 N N . VAL A 1 195 ? -26.318 13.920 22.402 1.00 62.22 195 VAL A N 1
ATOM 1498 C CA . VAL A 1 195 ? -26.782 13.199 21.212 1.00 62.22 195 VAL A CA 1
ATOM 1499 C C . VAL A 1 195 ? -26.558 11.707 21.437 1.00 62.22 195 VAL A C 1
ATOM 1501 O O . VAL A 1 195 ? -25.437 11.212 21.364 1.00 62.22 195 VAL A O 1
ATOM 1504 N N . THR A 1 196 ? -27.639 10.988 21.723 1.00 59.19 196 THR A N 1
ATOM 1505 C CA . THR A 1 196 ? -27.618 9.542 22.001 1.00 59.19 196 THR 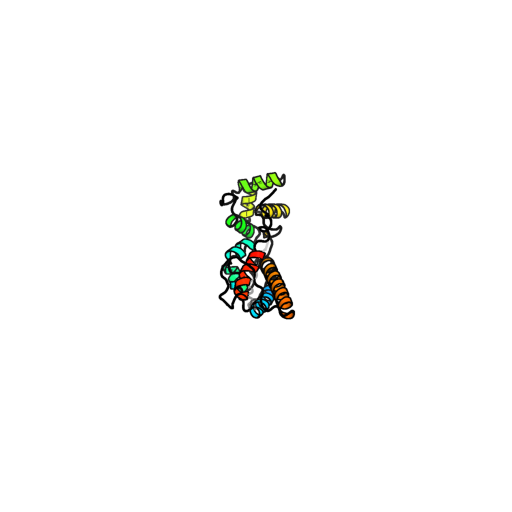A CA 1
ATOM 1506 C C . THR A 1 196 ? -27.880 8.684 20.765 1.00 59.19 196 THR A C 1
ATOM 1508 O O . THR A 1 196 ? -27.626 7.483 20.790 1.00 59.19 196 THR A O 1
ATOM 1511 N N . SER A 1 197 ? -28.358 9.278 19.666 1.00 55.41 197 SER A N 1
ATOM 1512 C CA . SER A 1 197 ? -28.503 8.585 18.385 1.00 55.41 197 SER A CA 1
ATOM 1513 C C . SER A 1 197 ? -28.292 9.532 17.208 1.00 55.41 197 SER A C 1
ATOM 1515 O O . SER A 1 197 ? -28.726 10.685 17.234 1.00 55.41 197 SER A O 1
ATOM 1517 N N . VAL A 1 198 ? -27.639 9.027 16.163 1.00 51.72 198 VAL A N 1
ATOM 1518 C CA . VAL A 1 198 ? -27.521 9.689 14.863 1.00 51.72 198 VAL A CA 1
ATOM 1519 C C . VAL A 1 198 ? -28.180 8.767 13.850 1.00 51.72 198 VAL A C 1
ATOM 1521 O O . VAL A 1 198 ? -27.666 7.697 13.543 1.00 51.72 198 VAL A O 1
ATOM 1524 N N . SER A 1 199 ? -29.355 9.155 13.362 1.00 52.31 199 SER A N 1
ATOM 1525 C CA . SER A 1 199 ? -30.020 8.429 12.282 1.00 52.31 199 SER A CA 1
ATOM 1526 C C . SER A 1 199 ? -29.484 8.930 10.946 1.00 52.31 199 SER A C 1
ATOM 1528 O O . SER A 1 199 ? -29.767 10.061 10.550 1.00 52.31 199 SER A O 1
ATOM 1530 N N . ALA A 1 200 ? -28.738 8.093 10.229 1.00 41.94 200 ALA A N 1
ATOM 1531 C CA . ALA A 1 200 ? -28.510 8.313 8.808 1.00 41.94 200 ALA A CA 1
ATOM 1532 C C . ALA A 1 200 ? -29.799 7.938 8.064 1.00 41.94 200 ALA A C 1
ATOM 1534 O O . ALA A 1 200 ? -30.263 6.800 8.140 1.00 41.94 200 ALA A O 1
ATOM 1535 N N . ARG A 1 201 ? -30.422 8.889 7.359 1.00 38.81 201 ARG A N 1
ATOM 1536 C CA . ARG A 1 201 ? -31.543 8.574 6.464 1.00 38.81 201 ARG A CA 1
ATOM 1537 C C . ARG A 1 201 ? -31.000 7.869 5.218 1.00 38.81 201 ARG A C 1
ATOM 1539 O O . ARG A 1 201 ? -30.693 8.521 4.228 1.00 38.81 201 ARG A O 1
ATOM 1546 N N . SER A 1 202 ? -30.915 6.544 5.279 1.00 40.97 202 SER A N 1
ATOM 1547 C CA . SER A 1 202 ? -30.992 5.682 4.098 1.00 40.97 202 SER A CA 1
ATOM 1548 C C . SER A 1 202 ? -32.454 5.274 3.904 1.00 40.97 202 SER A C 1
ATOM 1550 O O . SER A 1 202 ? -33.179 5.031 4.871 1.00 40.97 202 SER A O 1
ATOM 1552 N N . THR A 1 203 ? -32.934 5.289 2.667 1.00 39.47 203 THR A N 1
ATOM 1553 C CA . THR A 1 203 ? -34.321 4.967 2.329 1.00 39.47 203 THR A CA 1
ATOM 1554 C C . THR A 1 203 ? -34.640 3.505 2.648 1.00 39.47 203 THR A C 1
ATOM 1556 O O . THR A 1 203 ? -34.166 2.616 1.952 1.00 39.47 203 THR A O 1
ATOM 1559 N N . GLY A 1 204 ? -35.509 3.293 3.641 1.00 40.06 204 GLY A N 1
ATOM 1560 C CA . GLY A 1 204 ? -36.330 2.087 3.789 1.00 40.06 204 GLY A CA 1
ATOM 1561 C C . GLY A 1 204 ? -35.813 1.037 4.776 1.00 40.06 204 GLY A C 1
ATOM 1562 O O . GLY A 1 204 ? -35.022 0.184 4.412 1.00 40.06 204 GLY A O 1
ATOM 1563 N N . ASP A 1 205 ? -36.395 1.047 5.979 1.00 45.69 205 ASP A N 1
ATOM 1564 C CA . ASP A 1 205 ? -36.579 -0.127 6.856 1.00 45.69 205 ASP A CA 1
ATOM 1565 C C . ASP A 1 205 ? -35.462 -0.547 7.841 1.00 45.69 205 ASP A C 1
ATOM 1567 O O . ASP A 1 205 ? -35.180 -1.724 8.032 1.00 45.69 205 ASP A O 1
ATOM 1571 N N . LEU A 1 206 ? -34.884 0.417 8.570 1.00 48.09 206 LEU A N 1
ATOM 1572 C CA . LEU A 1 206 ? -34.001 0.160 9.731 1.00 48.09 206 LEU A CA 1
ATOM 1573 C C . LEU A 1 206 ? -34.689 0.350 11.101 1.00 48.09 206 LEU A C 1
ATOM 1575 O O . LEU A 1 206 ? -34.043 0.342 12.146 1.00 48.09 206 LEU A O 1
ATOM 1579 N N . ALA A 1 207 ? -36.013 0.513 11.139 1.00 42.81 207 ALA A N 1
ATOM 1580 C CA . ALA A 1 207 ? -36.751 0.924 12.340 1.00 42.81 207 ALA A CA 1
ATOM 1581 C C . ALA A 1 207 ? -36.920 -0.166 13.428 1.00 42.81 207 ALA A C 1
ATOM 1583 O O . ALA A 1 207 ? -37.782 -0.024 14.294 1.00 42.81 207 ALA A O 1
ATOM 1584 N N . LYS A 1 208 ? -36.149 -1.263 13.404 1.00 45.97 208 LYS A N 1
ATOM 1585 C CA . LYS A 1 208 ? -36.388 -2.430 14.278 1.00 45.97 208 LYS A CA 1
ATOM 1586 C C . LYS A 1 208 ? -35.189 -2.961 15.070 1.00 45.97 208 LYS A C 1
ATOM 1588 O O . LYS A 1 208 ? -35.355 -3.985 15.727 1.00 45.97 208 LYS A O 1
ATOM 1593 N N . GLN A 1 209 ? -34.019 -2.313 15.081 1.00 44.31 209 GLN A N 1
ATOM 1594 C CA . GLN A 1 209 ? -32.851 -2.875 15.783 1.00 44.31 209 GLN A CA 1
ATOM 1595 C C . GLN A 1 209 ? -32.069 -1.857 16.638 1.00 44.31 209 GLN A C 1
ATOM 1597 O O . GLN A 1 209 ? -31.532 -0.883 16.108 1.00 44.31 209 GLN A O 1
ATOM 1602 N N . PRO A 1 210 ? -31.942 -2.084 17.964 1.00 40.16 210 PRO A N 1
ATOM 1603 C CA . PRO A 1 210 ? -31.026 -1.349 18.830 1.00 40.16 210 PRO A CA 1
ATOM 1604 C C . PRO A 1 210 ? -29.605 -1.930 18.693 1.00 40.16 210 PRO A C 1
ATOM 1606 O O . PRO A 1 210 ? -29.110 -2.623 19.573 1.00 40.16 210 PRO A O 1
ATOM 1609 N N . GLY A 1 211 ? -28.977 -1.671 17.547 1.00 47.78 211 GLY A N 1
ATOM 1610 C CA . GLY A 1 211 ? -27.573 -1.996 17.229 1.00 47.78 211 GLY A CA 1
ATOM 1611 C C . GLY A 1 211 ? -26.945 -1.020 16.224 1.00 47.78 211 GLY A C 1
ATOM 1612 O O . GLY A 1 211 ? -25.788 -1.147 15.841 1.00 47.78 211 GLY A O 1
ATOM 1613 N N . LEU A 1 212 ? -27.700 0.020 15.866 1.00 50.81 212 LEU A N 1
ATOM 1614 C CA . LEU A 1 212 ? -27.530 0.851 14.677 1.00 50.81 212 LEU A CA 1
ATOM 1615 C C . LEU A 1 212 ? -26.170 1.575 14.583 1.00 50.81 212 LEU A C 1
ATOM 1617 O O . LEU A 1 212 ? -25.738 1.913 13.491 1.00 50.81 212 LEU A O 1
ATOM 1621 N N . LEU A 1 213 ? -25.473 1.803 15.704 1.00 43.06 213 LEU A N 1
ATOM 1622 C CA . LEU A 1 213 ? -24.117 2.379 15.716 1.00 43.06 213 LEU A CA 1
ATOM 1623 C C . LEU A 1 213 ? -23.039 1.382 15.264 1.00 43.06 213 LEU A C 1
ATOM 1625 O O . LEU A 1 213 ? -22.115 1.781 14.559 1.00 43.06 213 LEU A O 1
ATOM 1629 N N . ALA A 1 214 ? -23.171 0.105 15.634 1.00 48.56 214 ALA A N 1
ATOM 1630 C CA . ALA A 1 214 ? -22.293 -0.956 15.146 1.00 48.56 214 ALA A CA 1
ATOM 1631 C C . ALA A 1 214 ? -22.547 -1.223 13.654 1.00 48.56 214 ALA A C 1
ATOM 1633 O O . ALA A 1 214 ? -21.603 -1.435 12.900 1.00 48.56 214 ALA A O 1
ATOM 1634 N N . ASP A 1 215 ? -23.801 -1.086 13.213 1.00 47.22 215 ASP A N 1
ATOM 1635 C CA . ASP A 1 215 ? -24.197 -1.270 11.810 1.00 47.22 215 ASP A CA 1
ATOM 1636 C C . ASP A 1 215 ? -23.827 -0.071 10.910 1.00 47.22 215 ASP A C 1
ATOM 1638 O O . ASP A 1 215 ? -23.649 -0.211 9.697 1.00 47.22 215 ASP A O 1
ATOM 1642 N N . LEU A 1 216 ? -23.671 1.129 11.485 1.00 52.41 216 LEU A N 1
ATOM 1643 C CA . LEU A 1 216 ? -23.258 2.337 10.759 1.00 52.41 216 LEU A CA 1
ATOM 1644 C C . LEU A 1 216 ? -21.741 2.474 10.602 1.00 52.41 216 LEU A C 1
ATOM 1646 O O . LEU A 1 216 ? -21.299 3.182 9.697 1.00 52.41 216 LEU A O 1
ATOM 1650 N N . LEU A 1 217 ? -20.941 1.804 11.433 1.00 56.00 217 LEU A N 1
ATOM 1651 C CA . LEU A 1 217 ? -19.476 1.820 11.356 1.00 56.00 217 LEU A CA 1
ATOM 1652 C C . LEU A 1 217 ? -18.951 1.321 9.993 1.00 56.00 217 LEU A C 1
ATOM 1654 O O . LEU A 1 217 ? -18.172 2.046 9.373 1.00 56.00 217 LEU A O 1
ATOM 1658 N N . PRO A 1 218 ? -19.434 0.185 9.450 1.00 52.94 218 PRO A N 1
ATOM 1659 C CA . PRO A 1 218 ? -19.099 -0.260 8.097 1.00 52.94 218 PRO A CA 1
ATOM 1660 C C . PRO A 1 218 ? -19.538 0.730 7.013 1.00 52.94 218 PRO A C 1
ATOM 1662 O O . PRO A 1 218 ? -18.845 0.906 6.018 1.00 52.94 218 PRO A O 1
ATOM 1665 N N . THR A 1 219 ? -20.670 1.414 7.206 1.00 52.41 219 THR A N 1
ATOM 1666 C CA . THR A 1 219 ? -21.203 2.382 6.230 1.00 52.41 219 THR A CA 1
ATOM 1667 C C . THR A 1 219 ? -20.383 3.676 6.217 1.00 52.41 219 THR A C 1
ATOM 1669 O O . THR A 1 219 ? -20.102 4.230 5.156 1.00 52.41 219 THR A O 1
ATOM 1672 N N . LEU A 1 220 ? -19.948 4.147 7.388 1.00 53.31 220 LEU A N 1
ATOM 1673 C CA . LEU A 1 220 ? -19.030 5.278 7.518 1.00 53.31 220 LEU A CA 1
ATOM 1674 C C . LEU A 1 220 ? -17.636 4.930 6.982 1.00 53.31 220 LEU A C 1
ATOM 1676 O O . LEU A 1 220 ? -17.033 5.760 6.309 1.00 53.31 220 LEU A O 1
ATOM 1680 N N . LEU A 1 221 ? -17.160 3.702 7.204 1.00 50.44 221 LEU A N 1
ATOM 1681 C CA . LEU A 1 221 ? -15.928 3.189 6.600 1.00 50.44 221 LEU A CA 1
ATOM 1682 C C . LEU A 1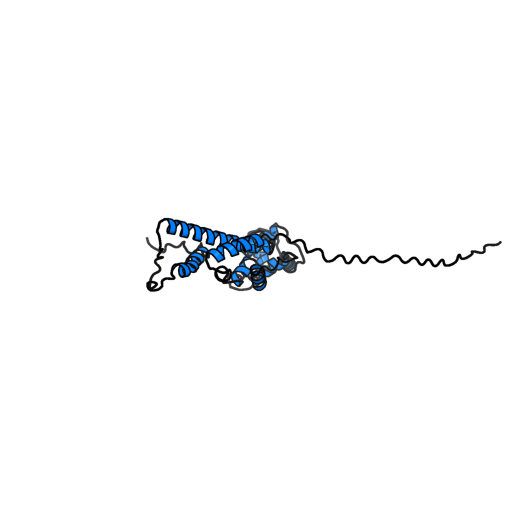 221 ? -16.034 3.095 5.069 1.00 50.44 221 LEU A C 1
ATOM 1684 O O . LEU A 1 221 ? -15.131 3.555 4.382 1.00 50.44 221 LEU A O 1
ATOM 1688 N N . ALA A 1 222 ? -17.161 2.635 4.518 1.00 50.75 222 ALA A N 1
ATOM 1689 C CA . ALA A 1 222 ? -17.380 2.556 3.069 1.00 50.75 222 ALA A CA 1
ATOM 1690 C C . ALA A 1 222 ? -17.416 3.936 2.379 1.00 50.75 222 ALA A C 1
ATOM 1692 O O . ALA A 1 222 ? -16.938 4.088 1.256 1.00 50.75 222 ALA A O 1
ATOM 1693 N N . VAL A 1 223 ? -17.943 4.965 3.054 1.00 45.72 223 VAL A N 1
ATOM 1694 C CA . VAL A 1 223 ? -17.897 6.360 2.570 1.00 45.72 223 VAL A CA 1
ATOM 1695 C C . VAL A 1 223 ? -16.471 6.927 2.614 1.00 45.72 223 VAL A C 1
ATOM 1697 O O . VAL A 1 223 ? -16.117 7.773 1.793 1.00 45.72 223 VAL A O 1
ATOM 1700 N N . VAL A 1 224 ? -15.637 6.442 3.536 1.00 50.12 224 VAL A N 1
ATOM 1701 C CA . VAL A 1 224 ? -14.213 6.797 3.636 1.00 50.12 224 VAL A CA 1
ATOM 1702 C C . VAL A 1 224 ? -13.359 6.028 2.613 1.00 50.12 224 VAL A C 1
ATOM 1704 O O . VAL A 1 224 ? -12.399 6.594 2.091 1.00 50.12 224 VAL A O 1
ATOM 1707 N N . ASP A 1 225 ? -13.736 4.797 2.253 1.00 48.81 225 ASP A N 1
ATOM 1708 C CA . ASP A 1 225 ? -13.045 3.967 1.252 1.00 48.81 225 ASP A CA 1
ATOM 1709 C C . ASP A 1 225 ? -13.289 4.413 -0.208 1.00 48.81 225 ASP A C 1
ATOM 1711 O O . ASP A 1 225 ? -12.523 4.027 -1.094 1.00 48.81 225 ASP A O 1
ATOM 1715 N N . ASN A 1 226 ? -14.293 5.263 -0.487 1.00 42.97 226 ASN A N 1
ATOM 1716 C CA . ASN A 1 226 ? -14.589 5.747 -1.847 1.00 42.97 226 ASN A CA 1
ATOM 1717 C C . ASN A 1 226 ? -14.793 7.282 -1.930 1.00 42.97 226 ASN A C 1
ATOM 1719 O O . ASN A 1 226 ? -15.894 7.770 -2.196 1.00 42.97 226 ASN A O 1
ATOM 1723 N N . PRO A 1 227 ? -13.734 8.099 -1.757 1.00 41.75 227 PRO A N 1
ATOM 1724 C CA . PRO A 1 227 ? -13.862 9.558 -1.670 1.00 41.75 227 PRO A CA 1
ATOM 1725 C C . PRO A 1 227 ? -14.232 10.272 -2.989 1.00 41.75 227 PRO A C 1
ATOM 1727 O O . PRO A 1 227 ? -14.392 11.493 -2.984 1.00 41.75 227 PRO A O 1
ATOM 1730 N N . TRP A 1 228 ? -14.353 9.571 -4.126 1.00 45.06 228 TRP A N 1
ATOM 1731 C CA . TRP A 1 228 ? -14.501 10.192 -5.455 1.00 45.06 228 TRP A CA 1
ATOM 1732 C C . TRP A 1 228 ? -15.861 9.981 -6.150 1.00 45.06 228 TRP A C 1
ATOM 1734 O O . TRP A 1 228 ? -16.120 10.653 -7.148 1.00 45.06 228 TRP A O 1
ATOM 1744 N N . GLU A 1 229 ? -16.770 9.151 -5.623 1.00 44.22 229 GLU A N 1
ATOM 1745 C CA . GLU A 1 229 ? -18.097 8.927 -6.241 1.00 44.22 229 GLU A CA 1
ATOM 1746 C C . GLU A 1 229 ? -19.164 9.976 -5.867 1.00 44.22 229 GLU A C 1
ATOM 1748 O O . GLU A 1 229 ? -20.229 10.034 -6.479 1.00 44.22 229 GLU A O 1
ATOM 1753 N N . SER A 1 230 ? -18.881 10.896 -4.941 1.00 41.28 230 SER A N 1
ATOM 1754 C CA . SER A 1 230 ? -19.823 11.952 -4.527 1.00 41.28 230 SER A CA 1
ATOM 1755 C C . SER A 1 230 ? -19.772 13.238 -5.372 1.00 41.28 230 SER A C 1
ATOM 1757 O O . SER A 1 230 ? -20.365 14.253 -5.005 1.00 41.28 230 SER A O 1
ATOM 1759 N N . ARG A 1 231 ? -19.145 13.212 -6.557 1.00 39.69 231 ARG A N 1
ATOM 1760 C CA . ARG A 1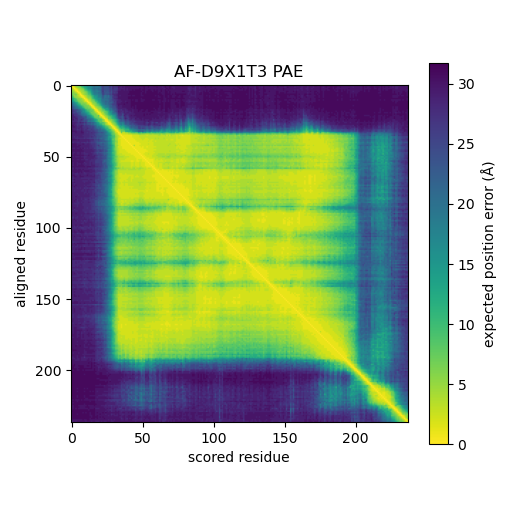 231 ? -19.296 14.268 -7.578 1.00 39.69 231 ARG A CA 1
ATOM 1761 C C . ARG A 1 231 ? -20.095 13.788 -8.782 1.00 39.69 231 ARG A C 1
ATOM 1763 O O . ARG A 1 231 ? -19.596 13.773 -9.899 1.00 39.69 231 ARG A O 1
ATOM 1770 N N . THR A 1 232 ? -21.376 13.514 -8.574 1.00 46.44 232 THR A N 1
ATOM 1771 C CA . THR A 1 232 ? -22.366 13.860 -9.600 1.00 46.44 232 THR A CA 1
ATOM 1772 C C . THR A 1 232 ? -23.598 14.481 -8.942 1.00 46.44 232 THR A C 1
ATOM 1774 O O . THR A 1 232 ? -24.337 13.800 -8.239 1.00 46.44 232 THR A O 1
ATOM 1777 N N . PRO A 1 233 ? -23.889 15.768 -9.178 1.00 39.09 233 PRO A N 1
ATOM 1778 C CA . PRO A 1 233 ? -25.261 16.180 -9.370 1.00 39.09 233 PRO A CA 1
ATOM 1779 C C . PRO A 1 233 ? -25.637 15.818 -10.809 1.00 39.09 233 PRO A C 1
ATOM 1781 O O . PRO A 1 233 ? -25.071 16.347 -11.768 1.00 39.09 233 PRO A O 1
ATOM 1784 N N . ARG A 1 234 ? -26.574 14.882 -10.947 1.00 40.50 234 ARG A N 1
ATOM 1785 C CA . ARG A 1 234 ? -27.278 14.623 -12.198 1.00 40.50 234 ARG A CA 1
ATOM 1786 C C . ARG A 1 234 ? -28.421 15.639 -12.338 1.00 40.50 234 ARG A C 1
ATOM 1788 O O . ARG A 1 234 ? -29.225 15.778 -11.424 1.00 40.50 234 ARG A O 1
ATOM 1795 N N . ASP A 1 235 ? -28.444 16.267 -13.511 1.00 40.41 235 ASP A N 1
ATOM 1796 C CA . ASP A 1 235 ? -29.537 16.938 -14.230 1.00 40.41 235 ASP A CA 1
ATOM 1797 C C . ASP A 1 235 ? -30.117 18.284 -13.746 1.00 40.41 235 ASP A C 1
ATOM 1799 O O . ASP A 1 235 ? -30.702 18.412 -12.674 1.00 40.41 235 ASP A O 1
ATOM 1803 N N . GLY A 1 236 ? -30.116 19.247 -14.684 1.00 40.81 236 GLY A N 1
ATOM 1804 C CA . GLY A 1 236 ? -31.357 19.946 -15.032 1.00 40.81 236 GLY A CA 1
ATOM 1805 C C . GLY A 1 236 ? -31.341 21.477 -15.063 1.00 40.81 236 GLY A C 1
ATOM 1806 O O . GLY A 1 236 ? -31.960 22.097 -14.200 1.00 40.81 236 GLY A O 1
ATOM 1807 N N . LYS A 1 237 ? -30.751 22.076 -16.106 1.00 36.31 237 LYS A N 1
ATOM 1808 C CA . LYS A 1 237 ? -31.422 23.026 -17.021 1.00 36.31 237 LYS A CA 1
ATOM 1809 C C . LYS A 1 237 ? -30.563 23.316 -18.246 1.00 36.31 237 LYS A C 1
ATOM 1811 O O . LYS A 1 237 ? -29.342 23.504 -18.066 1.00 36.31 237 LYS A O 1
#

Mean predicted aligned error: 14.83 Å

Foldseek 3Di:
DDDDDDDDDDDDDDDDDDPPPPPPPPDPPPQPPFLQPVLLVLVVVLCVVVVHDVCVLPVDLVVLCLQQVAHSVRVVCVNVPNGFDPDFDALLSSLLSLQVNFADPVRHRDQLQCLQVVLCVVVVDRGHSVNSVCSNVVVDDDDLVRQQSSCVSSVHHRCSSVDGSRRSNSVVSVVSVVLSVVVVVVVVVCVVVVNPDDDDDDPDDPPPDPPVVVVCVVVSVVCVVPVPPPPDPDDDD

Nearest PDB structures (foldseek):
  3r1f-assembly1_A  TM=5.974E-01  e=1.876E-02  Mycobacterium tuberculosis
  3r1f-assembly9_Q  TM=6.754E-01  e=5.736E-02  Mycobacterium tuberculosis
  3qf3-assembly2_B  TM=5.380E-01  e=6.729E-02  Mycobacterium tuberculosis
  3zhi-assembly1_A  TM=8.017E-01  e=6.994E-01  Lactococcus phage TP901-1
  3zhm-assembly1_A  TM=6.588E-01  e=1.191E+00  Lactococcus phage TP901-1

Organism: Streptomyces viridochromogenes (strain DSM 40736 / JCM 4977 / BCRC 1201 / Tue 494) (NCBI:txid591159)

InterPro domains:
  IPR010982 Lambda repressor-like, DNA-binding domain superfamily [G3DSA:1.10.260.40] (86-226)